Protein AF-A0A060W095-F1 (afdb_monomer_lite)

Organism: Oncorhynchus mykiss (NCBI:txid8022)

Sequence (259 aa):
MTVYVAKVFAMSSTLISVLEKVLCSTAKWLILHTQQPDGIFSEFAPVIHAEITGNMRGSDIDTSMTAFVLIAMQEASSLCEQSVNSLPVSMIKAVTYLERHLATLNNPYAVAMTSYALANAGKLNKETLLKFASPQLDHWPVPDGNQYTLEATLYALLALVKVKAIEEAGHIVKWLNTQNKVGGGYGSTQSTIMVFQAVAEYWSNVKERKDIDLNIHIEVADRASVAKWAINNKNQILSHNDKVNAIDKNLTVKSLRKY

pLDDT: mean 82.62, std 12.59, range [45.38, 98.25]

InterPro domains:
  IPR008930 Terpenoid cyclases/protein prenyltransferase alpha-alpha toroid [SSF48239] (1-204)
  IPR011626 Alpha-macroglobulin-like, TED domain [PF07678] (1-202)
  IPR050473 Alpha-2-macroglobulin/Complement system [PTHR11412] (1-254)

Secondary structure (DSSP, 8-state):
-HHHHHHHHHHHTTTS---HHHHHHHHHHHHHHTB-TTS-B--SS--S-GGGTTT--GGGHHHHHHHHHHHHHHHHHHHHTTT-TTHHHHHHHHHHHHHHHGGG---HHHHHHHHHHHHHTT---HHHHHHTS-TTSS----TT-HHHHHHHHHHHHHHHHHTT-HHHHHHHHHHHTTSPPBTTB-SSHHHHHHHHHHHHHHHHH----PPPEEEEEEEETT-SSPEEEEEETTTTTSPP----SSSS--EEEEEEE--

Foldseek 3Di:
DLLVVLQVLLVCVVPDPDPLVSSLVSLQCQLVPQADPQLWGDDPDDDPDVLSVFPCDDPLNRLQVLLSNLNSLLSSCVSRVVPHVCSVVSSVSSLNNLLVCLVVDDFLLSNLSSQLSCLSVVRHPVVSNQVQADPLLQWRDGPVDDLSRLNSLLSNLNNCLSVVVLVSNVSNVVVVVVQDADPNANPGPSSRVSVCVSVVSSVVSPPDPDWDFKWKWKDWPPDPDIDIDTDTPVCVPPDDDDDDPDPPTDMDIDIDGDD

Radius of gyration: 21.41 Å; chains: 1; bounding box: 53×45×59 Å

Structure (mmCIF, N/CA/C/O backbone):
data_AF-A0A060W095-F1
#
_entry.id   AF-A0A060W095-F1
#
loop_
_atom_site.group_PDB
_atom_site.id
_atom_site.type_symbol
_atom_site.label_atom_id
_atom_site.label_alt_id
_atom_site.label_comp_id
_atom_site.label_asym_id
_atom_site.label_entity_id
_atom_site.label_seq_id
_atom_site.pdbx_PDB_ins_code
_atom_site.Cartn_x
_atom_site.Cartn_y
_atom_site.Cartn_z
_atom_site.occupancy
_atom_site.B_iso_or_equiv
_atom_site.auth_seq_id
_atom_site.auth_comp_id
_atom_site.auth_asym_id
_atom_site.auth_atom_id
_atom_site.pdbx_PDB_model_num
ATOM 1 N N . MET A 1 1 ? -0.920 15.767 8.662 1.00 60.50 1 MET A N 1
ATOM 2 C CA . MET A 1 1 ? 0.516 15.811 9.074 1.00 60.50 1 MET A CA 1
ATOM 3 C C . MET A 1 1 ? 0.870 14.868 10.221 1.00 60.50 1 MET A C 1
ATOM 5 O O . MET A 1 1 ? 1.748 14.033 10.050 1.00 60.50 1 MET A O 1
ATOM 9 N N . THR A 1 2 ? 0.203 14.964 11.376 1.00 73.94 2 THR A N 1
ATOM 10 C CA . THR A 1 2 ? 0.489 14.153 12.580 1.00 73.94 2 THR A CA 1
ATOM 11 C C . THR A 1 2 ? 0.553 12.645 12.308 1.00 73.94 2 THR A C 1
ATOM 13 O O . THR A 1 2 ? 1.464 11.960 12.762 1.00 73.94 2 THR A O 1
ATOM 16 N N . VAL A 1 3 ? -0.381 12.142 11.500 1.00 74.50 3 VAL A N 1
ATOM 17 C CA . VAL A 1 3 ? -0.479 10.728 11.106 1.00 74.50 3 VAL A CA 1
ATOM 18 C C . VAL A 1 3 ? 0.723 10.281 10.267 1.00 74.50 3 VAL A C 1
ATOM 20 O O . VAL A 1 3 ? 1.250 9.195 10.474 1.00 74.50 3 VAL A O 1
ATOM 23 N N . TYR A 1 4 ? 1.207 11.136 9.361 1.00 73.12 4 TYR A N 1
ATOM 24 C CA . TYR A 1 4 ? 2.374 10.842 8.526 1.00 73.12 4 TYR A CA 1
ATOM 25 C C . TYR A 1 4 ? 3.648 10.704 9.367 1.00 73.12 4 TYR A C 1
ATOM 27 O O . TYR A 1 4 ? 4.413 9.761 9.184 1.00 73.12 4 TYR A O 1
ATOM 35 N N . VAL A 1 5 ? 3.850 11.604 10.337 1.00 75.75 5 VAL A N 1
ATOM 36 C CA . VAL A 1 5 ? 4.985 11.520 11.272 1.00 75.75 5 VAL A CA 1
ATOM 37 C C . VAL A 1 5 ? 4.907 10.234 12.094 1.00 75.75 5 VAL A C 1
ATOM 39 O O . VAL A 1 5 ? 5.905 9.526 12.206 1.00 75.75 5 VAL A O 1
ATOM 42 N N . ALA A 1 6 ? 3.719 9.899 12.609 1.00 76.88 6 ALA A N 1
ATOM 43 C CA . ALA A 1 6 ? 3.503 8.657 13.345 1.00 76.88 6 ALA A CA 1
ATOM 44 C C . ALA A 1 6 ? 3.835 7.423 12.490 1.00 76.88 6 ALA A C 1
ATOM 46 O O . ALA A 1 6 ? 4.549 6.543 12.959 1.00 76.88 6 ALA A O 1
ATOM 47 N N . LYS A 1 7 ? 3.404 7.399 11.222 1.00 77.19 7 LYS A N 1
ATOM 48 C CA . LYS A 1 7 ? 3.728 6.331 10.268 1.00 77.19 7 LYS A CA 1
ATOM 49 C C . LYS A 1 7 ? 5.244 6.146 10.116 1.00 77.19 7 LYS A C 1
ATOM 51 O O . LYS A 1 7 ? 5.775 5.070 10.366 1.00 77.19 7 LYS A O 1
ATOM 56 N N . VAL A 1 8 ? 5.962 7.216 9.765 1.00 76.50 8 VAL A N 1
ATOM 57 C CA . VAL A 1 8 ? 7.419 7.162 9.542 1.00 76.50 8 VAL A CA 1
ATOM 58 C C . VAL A 1 8 ? 8.168 6.723 10.805 1.00 76.50 8 VAL A C 1
ATOM 60 O O . VAL A 1 8 ? 9.125 5.957 10.718 1.00 76.50 8 VAL A O 1
ATOM 63 N N . PHE A 1 9 ? 7.728 7.173 11.981 1.00 78.44 9 PHE A N 1
ATOM 64 C CA . PHE A 1 9 ? 8.302 6.766 13.265 1.00 78.44 9 PHE A CA 1
ATOM 65 C C . PHE A 1 9 ? 7.995 5.309 13.621 1.00 78.44 9 PHE A C 1
ATOM 67 O O . PHE A 1 9 ? 8.858 4.622 14.161 1.00 78.44 9 PHE A O 1
ATOM 74 N N . ALA A 1 10 ? 6.808 4.807 13.287 1.00 75.88 10 ALA A N 1
ATOM 75 C CA . ALA A 1 10 ? 6.483 3.399 13.469 1.00 75.88 10 ALA A CA 1
ATOM 76 C C . ALA A 1 10 ? 7.384 2.512 12.593 1.00 75.88 10 ALA A C 1
ATOM 78 O O . ALA A 1 10 ? 8.007 1.580 13.099 1.00 75.88 10 ALA A O 1
ATOM 79 N N . MET A 1 11 ? 7.553 2.865 11.313 1.00 72.25 11 MET A N 1
ATOM 80 C CA . MET A 1 11 ? 8.424 2.136 10.382 1.00 72.25 11 MET A CA 1
ATOM 81 C C . MET A 1 11 ? 9.904 2.151 10.788 1.00 72.25 11 MET A C 1
ATOM 83 O O . MET A 1 11 ? 10.620 1.184 10.546 1.00 72.25 11 MET A O 1
ATOM 87 N N . SER A 1 12 ? 10.389 3.244 11.386 1.00 72.94 12 SER A N 1
ATOM 88 C CA . SER A 1 12 ? 11.799 3.375 11.770 1.00 72.94 12 SER A CA 1
ATOM 89 C C . SER A 1 12 ? 12.124 2.762 13.132 1.00 72.94 12 SER A C 1
ATOM 91 O O . SER A 1 12 ? 13.298 2.542 13.421 1.00 72.94 12 SER A O 1
ATOM 93 N N . SER A 1 13 ? 11.115 2.423 13.939 1.00 71.44 13 SER A N 1
ATOM 94 C CA . SER A 1 13 ? 11.288 1.847 15.282 1.00 71.44 13 SER A CA 1
ATOM 95 C C . SER A 1 13 ? 12.065 0.522 15.294 1.00 71.44 13 SER A C 1
ATOM 97 O O . SER A 1 13 ? 12.727 0.198 16.277 1.00 71.44 13 SER A O 1
ATOM 99 N N . THR A 1 14 ? 12.049 -0.226 14.186 1.00 66.25 14 THR A N 1
ATOM 100 C CA . THR A 1 14 ? 12.830 -1.461 14.021 1.00 66.25 14 THR A CA 1
ATOM 101 C C . THR A 1 14 ? 14.312 -1.205 13.727 1.00 66.25 14 THR A C 1
ATOM 103 O O . THR A 1 14 ? 15.103 -2.144 13.752 1.00 66.25 14 THR A O 1
ATOM 106 N N . LEU A 1 15 ? 14.695 0.036 13.402 1.00 69.81 15 LEU A N 1
ATOM 107 C CA . LEU A 1 15 ? 16.059 0.436 13.027 1.00 69.81 15 LEU A CA 1
ATOM 108 C C . LEU A 1 15 ? 16.683 1.424 14.022 1.00 69.81 15 LEU A C 1
ATOM 110 O O . LEU A 1 15 ? 17.896 1.406 14.220 1.00 69.81 15 LEU A O 1
ATOM 114 N N . ILE A 1 16 ? 15.874 2.289 14.637 1.00 73.12 16 ILE A N 1
ATOM 115 C CA . ILE A 1 16 ? 16.298 3.302 15.607 1.00 73.12 16 ILE A CA 1
ATOM 116 C C . ILE A 1 16 ? 15.378 3.296 16.830 1.00 73.12 16 ILE A C 1
ATOM 118 O O . ILE A 1 16 ? 14.190 3.005 16.726 1.00 73.12 16 ILE A O 1
ATOM 122 N N . SER A 1 17 ? 15.917 3.665 17.995 1.00 67.31 17 SER A N 1
ATOM 123 C CA . SER A 1 17 ? 15.109 3.824 19.208 1.00 67.31 17 SER A CA 1
ATOM 124 C C . SER A 1 17 ? 14.197 5.043 19.066 1.00 67.31 17 SER A C 1
ATOM 126 O O . SER A 1 17 ? 14.648 6.189 19.120 1.00 67.31 17 SER A O 1
ATOM 128 N N . VAL A 1 18 ? 12.910 4.790 18.843 1.00 68.81 18 VAL A N 1
ATOM 129 C CA . VAL A 1 18 ? 11.859 5.808 18.810 1.00 68.81 18 VAL A CA 1
ATOM 130 C C . VAL A 1 18 ? 11.205 5.864 20.185 1.00 68.81 18 VAL A C 1
ATOM 132 O O . VAL A 1 18 ? 10.922 4.833 20.791 1.00 68.81 18 VAL A O 1
ATOM 135 N N . LEU A 1 19 ? 10.937 7.073 20.685 1.00 71.94 19 LEU A N 1
ATOM 136 C CA . LEU A 1 19 ? 10.198 7.266 21.933 1.00 71.94 19 LEU A CA 1
ATOM 137 C C . LEU A 1 19 ? 8.759 6.751 21.773 1.00 71.94 19 LEU A C 1
ATOM 139 O O . LEU A 1 19 ? 7.874 7.494 21.347 1.00 71.94 19 LEU A O 1
ATOM 143 N N . GLU A 1 20 ? 8.527 5.498 22.168 1.00 75.19 20 GLU A N 1
ATOM 144 C CA . GLU A 1 20 ? 7.225 4.812 22.165 1.00 75.19 20 GLU A CA 1
ATOM 145 C C . GLU A 1 20 ? 6.121 5.695 22.765 1.00 75.19 20 GLU A C 1
ATOM 147 O O . GLU A 1 20 ? 5.045 5.860 22.192 1.00 75.19 20 GLU A O 1
ATOM 152 N N . LYS A 1 21 ? 6.436 6.395 23.862 1.00 79.38 21 LYS A N 1
ATOM 153 C CA . LYS A 1 21 ? 5.526 7.336 24.523 1.00 79.38 21 LYS A CA 1
ATOM 154 C C . LYS A 1 21 ? 4.976 8.409 23.580 1.00 79.38 21 LYS A C 1
ATOM 156 O O . LYS A 1 21 ? 3.803 8.757 23.699 1.00 79.38 21 LYS A O 1
ATOM 161 N N . VAL A 1 22 ? 5.790 8.948 22.670 1.00 80.50 22 VAL A N 1
ATOM 162 C CA . VAL A 1 22 ? 5.351 9.977 21.713 1.00 80.50 22 VAL A CA 1
ATOM 163 C C . VAL A 1 22 ? 4.394 9.358 20.699 1.00 80.50 22 VAL A C 1
ATOM 165 O O . VAL A 1 22 ? 3.291 9.869 20.521 1.00 80.50 22 VAL A O 1
ATOM 168 N N . LEU A 1 23 ? 4.767 8.216 20.116 1.00 82.88 23 LEU A N 1
ATOM 169 C CA . LEU A 1 23 ? 3.955 7.516 19.120 1.00 82.88 23 LEU A CA 1
ATOM 170 C C . LEU A 1 23 ? 2.587 7.105 19.687 1.00 82.88 23 LEU A C 1
ATOM 172 O O . LEU A 1 23 ? 1.546 7.387 19.094 1.00 82.88 23 LEU A O 1
ATOM 176 N N . CYS A 1 24 ? 2.574 6.514 20.880 1.00 87.88 24 CYS A N 1
ATOM 177 C CA . CYS A 1 24 ? 1.350 6.017 21.498 1.00 87.88 24 CYS A CA 1
ATOM 178 C C . CYS A 1 24 ? 0.469 7.138 22.052 1.00 87.88 24 CYS A C 1
ATOM 180 O O . CYS A 1 24 ? -0.758 7.036 22.009 1.00 87.88 24 CYS A O 1
ATOM 182 N N . SER A 1 25 ? 1.061 8.252 22.498 1.00 86.31 25 SER A N 1
ATOM 183 C CA . SER A 1 25 ? 0.289 9.451 22.848 1.00 86.31 25 SER A CA 1
ATOM 184 C C . SER A 1 25 ? -0.393 10.047 21.617 1.00 86.31 25 SER A C 1
ATOM 186 O O . SER A 1 25 ? -1.556 10.439 21.695 1.00 86.31 25 SER A O 1
ATOM 188 N N . THR A 1 26 ? 0.288 10.059 20.468 1.00 85.25 26 THR A N 1
ATOM 189 C CA . THR A 1 26 ? -0.301 10.478 19.192 1.00 85.25 26 THR A CA 1
ATOM 190 C C . THR A 1 26 ? -1.431 9.550 18.754 1.00 85.25 26 THR A C 1
ATOM 192 O O . THR A 1 26 ? -2.503 10.039 18.402 1.00 85.25 26 THR A O 1
ATOM 195 N N . ALA A 1 27 ? -1.238 8.229 18.827 1.00 87.50 27 ALA A N 1
ATOM 196 C CA . ALA A 1 27 ? -2.292 7.262 18.520 1.00 87.50 27 ALA A CA 1
ATOM 197 C C . ALA A 1 27 ? -3.520 7.481 19.418 1.00 87.50 27 ALA A C 1
ATOM 199 O O . ALA A 1 27 ? -4.638 7.606 18.924 1.00 87.50 27 ALA A O 1
ATOM 200 N N . LYS A 1 28 ? -3.311 7.632 20.731 1.00 90.50 28 LYS A N 1
ATOM 201 C CA . LYS A 1 28 ? -4.381 7.937 21.687 1.00 90.50 28 LYS A CA 1
ATOM 202 C C . LYS A 1 28 ? -5.104 9.245 21.351 1.00 90.50 28 LYS A C 1
ATOM 204 O O . LYS A 1 28 ? -6.329 9.278 21.403 1.00 90.50 28 LYS A O 1
ATOM 209 N N . TRP A 1 29 ? -4.374 10.302 20.992 1.00 90.06 29 TRP A N 1
ATOM 210 C CA . TRP A 1 29 ? -4.968 11.586 20.612 1.00 90.06 29 TRP A CA 1
ATOM 211 C C . TRP A 1 29 ? -5.848 11.467 19.360 1.00 90.06 29 TRP A C 1
ATOM 213 O O . TRP A 1 29 ? -6.975 11.952 19.374 1.00 90.06 29 TRP A O 1
ATOM 223 N N . LEU A 1 30 ? -5.381 10.764 18.319 1.00 88.56 30 LEU A N 1
ATOM 224 C CA . LEU A 1 30 ? -6.168 10.518 17.103 1.00 88.56 30 LEU A CA 1
ATOM 225 C C . LEU A 1 30 ? -7.474 9.781 17.432 1.00 88.56 30 LEU A C 1
ATOM 227 O O . LEU A 1 30 ? -8.552 10.207 17.034 1.00 88.56 30 LEU A O 1
ATOM 231 N N . ILE A 1 31 ? -7.400 8.717 18.234 1.00 90.31 31 ILE A N 1
ATOM 232 C CA . ILE A 1 31 ? -8.591 7.946 18.620 1.00 90.31 31 ILE A CA 1
ATOM 233 C C . ILE A 1 31 ? -9.600 8.818 19.375 1.00 90.31 31 ILE A C 1
ATOM 235 O O . ILE A 1 31 ? -10.793 8.750 19.104 1.00 90.31 31 ILE A O 1
ATOM 239 N N . LEU A 1 32 ? -9.132 9.615 20.339 1.00 89.69 32 LEU A N 1
ATOM 240 C CA . LEU A 1 32 ? -10.014 10.368 21.234 1.00 89.69 32 LEU A CA 1
ATOM 241 C C . LEU A 1 32 ? -10.611 11.621 20.598 1.00 89.69 32 LEU A C 1
ATOM 243 O O . LEU A 1 32 ? -11.690 12.041 21.009 1.00 89.69 32 LEU A O 1
ATOM 247 N N . HIS A 1 33 ? -9.904 12.237 19.653 1.00 88.69 33 HIS A N 1
ATOM 248 C CA . HIS A 1 33 ? -10.285 13.550 19.144 1.00 88.69 33 HIS A CA 1
ATOM 249 C C . HIS A 1 33 ? -10.722 13.545 17.689 1.00 88.69 33 HIS A C 1
ATOM 251 O O . HIS A 1 33 ? -11.477 14.437 17.325 1.00 88.69 33 HIS A O 1
ATOM 257 N N . THR A 1 34 ? -10.283 12.586 16.867 1.00 88.44 34 THR A N 1
ATOM 258 C CA . THR A 1 34 ? -10.547 12.612 15.419 1.00 88.44 34 THR A CA 1
ATOM 259 C C . THR A 1 34 ? -11.387 11.444 14.914 1.00 88.44 34 THR A C 1
ATOM 261 O O . THR A 1 34 ? -11.938 11.557 13.820 1.00 88.44 34 THR A O 1
ATOM 264 N N . GLN A 1 35 ? -11.539 10.360 15.687 1.00 93.75 35 GLN A N 1
ATOM 265 C CA . GLN A 1 35 ? -12.411 9.246 15.312 1.00 93.75 35 GLN A CA 1
ATOM 266 C C . GLN A 1 35 ? -13.865 9.479 15.730 1.00 93.75 35 GLN A C 1
ATOM 268 O O . GLN A 1 35 ? -14.157 9.718 16.901 1.00 93.75 35 GLN A O 1
ATOM 273 N N . GLN A 1 36 ? -14.787 9.310 14.790 1.00 93.00 36 GLN A N 1
ATOM 274 C CA . GLN A 1 36 ? -16.223 9.344 15.052 1.00 93.00 36 GLN A CA 1
ATOM 275 C C . GLN A 1 36 ? -16.776 7.959 15.447 1.00 93.00 36 GLN A C 1
ATOM 277 O O . GLN A 1 36 ? -16.116 6.930 15.243 1.00 93.00 36 GLN A O 1
ATOM 282 N N . PRO A 1 37 ? -17.991 7.884 16.027 1.00 92.25 37 PRO A N 1
ATOM 283 C CA . PRO A 1 37 ? -18.581 6.623 16.482 1.00 92.25 37 PRO A CA 1
ATOM 284 C C . PRO A 1 37 ? -18.729 5.551 15.392 1.00 92.25 37 PRO A C 1
ATOM 286 O O . PRO A 1 37 ? -18.612 4.362 15.695 1.00 92.25 37 PRO A O 1
ATOM 289 N N . ASP A 1 38 ? -18.957 5.970 14.150 1.00 91.00 38 ASP A N 1
ATOM 290 C CA . ASP A 1 38 ? -19.088 5.153 12.942 1.00 91.00 38 ASP A CA 1
ATOM 291 C C . ASP A 1 38 ? -17.743 4.723 12.329 1.00 91.00 38 ASP A C 1
ATOM 293 O O . ASP A 1 38 ? -17.735 3.897 11.420 1.00 91.00 38 ASP A O 1
ATOM 297 N N . GLY A 1 39 ? -16.612 5.197 12.866 1.00 92.56 39 GLY A N 1
ATOM 298 C CA . GLY A 1 39 ? -15.263 4.720 12.541 1.00 92.56 39 GLY A CA 1
ATOM 299 C C . GLY A 1 39 ? -14.459 5.596 11.582 1.00 92.56 39 GLY A C 1
ATOM 300 O O . GLY A 1 39 ? -13.254 5.366 11.456 1.00 92.56 39 GLY A O 1
ATOM 301 N N . ILE A 1 40 ? -15.088 6.602 10.970 1.00 93.12 40 ILE A N 1
ATOM 302 C CA . ILE A 1 40 ? -14.429 7.637 10.161 1.00 93.12 40 ILE A CA 1
ATOM 303 C C . ILE A 1 40 ? -13.459 8.466 11.014 1.00 93.12 40 ILE A C 1
ATOM 305 O O . ILE A 1 40 ? -13.735 8.780 12.175 1.00 93.12 40 ILE A O 1
ATOM 309 N N . PHE A 1 41 ? -12.326 8.837 10.418 1.00 90.12 41 PHE A N 1
ATOM 310 C CA . PHE A 1 41 ? -11.425 9.853 10.952 1.00 90.12 41 PHE A CA 1
ATOM 311 C C . PHE A 1 41 ? -11.575 11.161 10.175 1.00 90.12 41 PHE A C 1
ATOM 313 O O . PHE A 1 41 ? -11.278 11.208 8.983 1.00 90.12 41 PHE A O 1
ATOM 320 N N . SER A 1 42 ? -11.980 12.229 10.862 1.00 81.25 42 SER A N 1
ATOM 321 C CA . SER A 1 42 ? -12.163 13.556 10.261 1.00 81.25 42 SER A CA 1
ATOM 322 C C . SER A 1 42 ? -11.031 14.503 10.663 1.00 81.25 42 SER A C 1
ATOM 324 O O . SER A 1 42 ? -10.635 14.562 11.830 1.00 81.25 42 SER A O 1
ATOM 326 N N . GLU A 1 43 ? -10.500 15.263 9.704 1.00 71.00 43 GLU A N 1
ATOM 327 C CA . GLU A 1 43 ? -9.474 16.277 9.966 1.00 71.00 43 GLU A CA 1
ATOM 328 C C . GLU A 1 43 ? -10.131 17.636 10.267 1.00 71.00 43 GLU A C 1
ATOM 330 O O . GLU A 1 43 ? -10.944 18.129 9.492 1.00 71.00 43 GLU A O 1
ATOM 335 N N . PHE A 1 44 ? -9.772 18.263 11.393 1.00 59.84 44 PHE A N 1
ATOM 336 C CA . PHE A 1 44 ? -10.318 19.573 11.791 1.00 59.84 44 PHE A CA 1
ATOM 337 C C . PHE A 1 44 ? -9.593 20.765 11.148 1.00 59.84 44 PHE A C 1
ATOM 339 O O . PHE A 1 44 ? -10.036 21.902 11.301 1.00 59.84 44 PHE A O 1
ATOM 346 N N . ALA A 1 45 ? -8.473 20.532 10.455 1.00 57.12 45 ALA A N 1
ATOM 347 C CA . ALA A 1 45 ? -7.664 21.580 9.842 1.00 57.12 45 ALA A CA 1
ATOM 348 C C . ALA A 1 45 ? -7.084 21.105 8.498 1.00 57.12 45 ALA A C 1
ATOM 350 O O . ALA A 1 45 ? -6.295 20.162 8.494 1.00 57.12 45 ALA A O 1
ATOM 351 N N . PRO A 1 46 ? -7.426 21.742 7.364 1.00 55.78 46 PRO A N 1
ATOM 352 C CA . PRO A 1 46 ? -6.921 21.324 6.062 1.00 55.78 46 PRO A CA 1
ATOM 353 C C . PRO A 1 46 ? -5.396 21.468 5.983 1.00 55.78 46 PRO A C 1
ATOM 355 O O . PRO A 1 46 ? -4.822 22.487 6.376 1.00 55.78 46 PRO A O 1
ATOM 358 N N . VAL A 1 47 ? -4.726 20.446 5.448 1.00 55.34 47 VAL A N 1
ATOM 359 C CA . VAL A 1 47 ? -3.277 20.475 5.222 1.00 55.34 47 VAL A CA 1
ATOM 360 C C . VAL A 1 47 ? -2.933 21.493 4.130 1.00 55.34 47 VAL A C 1
ATOM 362 O O . VAL A 1 47 ? -3.445 21.433 3.016 1.00 55.34 47 VAL A O 1
ATOM 365 N N . ILE A 1 48 ? -2.016 22.409 4.450 1.00 45.38 48 ILE A N 1
ATOM 366 C CA . ILE A 1 48 ? -1.603 23.535 3.592 1.00 45.38 48 ILE A CA 1
ATOM 367 C C . ILE A 1 48 ? -0.862 23.062 2.320 1.00 45.38 48 ILE A C 1
ATOM 369 O O . ILE A 1 48 ? -0.919 23.725 1.288 1.00 45.38 48 ILE A O 1
ATOM 373 N N . HIS A 1 49 ? -0.215 21.890 2.361 1.00 45.84 49 HIS A N 1
ATOM 374 C CA . HIS A 1 49 ? 0.538 21.307 1.243 1.00 45.84 49 HIS A CA 1
ATOM 375 C C . HIS A 1 49 ? -0.084 19.989 0.766 1.00 45.84 49 HIS A C 1
ATOM 377 O O . HIS A 1 49 ? 0.086 18.943 1.394 1.00 45.84 49 HIS A O 1
ATOM 383 N N . ALA A 1 50 ? -0.767 20.032 -0.380 1.00 49.19 50 ALA A N 1
ATOM 384 C CA . ALA A 1 50 ? -1.434 18.872 -0.980 1.00 49.19 50 ALA A CA 1
ATOM 385 C C . ALA A 1 50 ? -0.471 17.758 -1.429 1.00 49.19 50 ALA A C 1
ATOM 387 O O . ALA A 1 50 ? -0.850 16.596 -1.519 1.00 49.19 50 ALA A O 1
ATOM 388 N N . GLU A 1 51 ? 0.796 18.100 -1.657 1.00 47.28 51 GLU A N 1
ATOM 389 C CA . GLU A 1 51 ? 1.875 17.152 -1.961 1.00 47.28 51 GLU A CA 1
ATOM 390 C C . GLU A 1 51 ? 2.120 16.148 -0.823 1.00 47.28 51 GLU A C 1
ATOM 392 O O . GLU A 1 51 ? 2.704 15.094 -1.052 1.00 47.28 51 GLU A O 1
ATOM 397 N N . ILE A 1 52 ? 1.671 16.471 0.396 1.00 50.03 52 ILE A N 1
ATOM 398 C CA . ILE A 1 52 ? 1.885 15.674 1.612 1.00 50.03 52 ILE A CA 1
ATOM 399 C C . ILE A 1 52 ? 0.631 14.860 1.978 1.00 50.03 52 ILE A C 1
ATOM 401 O O . ILE A 1 52 ? 0.683 13.969 2.825 1.00 50.03 52 ILE A O 1
ATOM 405 N N . THR A 1 53 ? -0.504 15.147 1.335 1.00 56.38 53 THR A N 1
ATOM 406 C CA . THR A 1 53 ? -1.755 14.384 1.464 1.00 56.38 53 THR A CA 1
ATOM 407 C C . THR A 1 53 ? -2.074 13.541 0.228 1.00 56.38 53 THR A C 1
ATOM 409 O O . THR A 1 53 ? -3.055 12.804 0.238 1.00 56.38 53 THR A O 1
ATOM 412 N N . GLY A 1 54 ? -1.269 13.590 -0.835 1.00 61.41 54 GLY A N 1
ATOM 413 C CA . GLY A 1 54 ? -1.525 12.815 -2.050 1.00 61.41 54 GLY A CA 1
ATOM 414 C C . GLY A 1 54 ? -2.844 13.209 -2.739 1.00 61.41 54 GLY A C 1
ATOM 415 O O . GLY A 1 54 ? -3.303 14.349 -2.641 1.00 61.41 54 GLY A O 1
ATOM 416 N N . ASN A 1 55 ? -3.487 12.262 -3.432 1.00 66.50 55 ASN A N 1
ATOM 417 C CA . ASN A 1 55 ? -4.766 12.484 -4.125 1.00 66.50 55 ASN A CA 1
ATOM 418 C C . ASN A 1 55 ? -5.994 12.319 -3.201 1.00 66.50 55 ASN A C 1
ATOM 420 O O . ASN A 1 55 ? -7.015 11.750 -3.573 1.00 66.50 55 ASN A O 1
ATOM 424 N N . MET A 1 56 ? -5.912 12.790 -1.957 1.00 61.91 56 MET A N 1
ATOM 425 C CA . MET A 1 56 ? -7.042 12.760 -1.020 1.00 61.91 56 MET A CA 1
ATOM 426 C C . MET A 1 56 ? -7.952 13.979 -1.235 1.00 61.91 56 MET A C 1
ATOM 428 O O . MET A 1 56 ? -7.993 14.890 -0.412 1.00 61.91 56 MET A O 1
ATOM 432 N N . ARG A 1 57 ? -8.632 14.046 -2.386 1.00 61.59 57 ARG A N 1
ATOM 433 C CA . ARG A 1 57 ? -9.540 15.148 -2.757 1.00 61.59 57 ARG A CA 1
ATOM 434 C C . ARG A 1 57 ? -10.876 14.614 -3.281 1.00 61.59 57 ARG A C 1
ATOM 436 O O . ARG A 1 57 ? -10.964 13.482 -3.742 1.00 61.59 57 ARG A O 1
ATOM 443 N N . GLY A 1 58 ? -11.910 15.455 -3.240 1.00 66.25 58 GLY A N 1
ATOM 444 C CA . GLY A 1 58 ? -13.239 15.125 -3.763 1.00 66.25 58 GLY A CA 1
ATOM 445 C C . GLY A 1 58 ? -14.087 14.289 -2.800 1.00 66.25 58 GLY A C 1
ATOM 446 O O . GLY A 1 58 ? -13.903 14.358 -1.588 1.00 66.25 58 GLY A O 1
ATOM 447 N N . SER A 1 59 ? -15.033 13.519 -3.345 1.00 73.38 59 SER A N 1
ATOM 448 C CA . SER A 1 59 ? -16.010 12.728 -2.575 1.00 73.38 59 SER A CA 1
ATOM 449 C C . SER A 1 59 ? -15.391 11.637 -1.700 1.00 73.38 59 SER A C 1
ATOM 451 O O . SER A 1 59 ? -16.010 11.209 -0.734 1.00 73.38 59 SER A O 1
ATOM 453 N N . ASP A 1 60 ? -14.172 11.205 -2.025 1.00 83.00 60 ASP A N 1
ATOM 454 C CA . ASP A 1 60 ? -13.530 10.032 -1.424 1.00 83.00 60 ASP A CA 1
ATOM 455 C C . ASP A 1 60 ? -12.536 10.429 -0.305 1.00 83.00 60 ASP A C 1
ATOM 457 O O . ASP A 1 60 ? -11.750 9.600 0.168 1.00 83.00 60 ASP A O 1
ATOM 461 N N . ILE A 1 61 ? -12.542 11.705 0.113 1.00 83.31 61 ILE A N 1
ATOM 462 C CA . ILE A 1 61 ? -11.593 12.274 1.086 1.00 83.31 61 ILE A CA 1
ATOM 463 C C . ILE A 1 61 ? -11.677 11.592 2.452 1.00 83.31 61 ILE A C 1
ATOM 465 O O . ILE A 1 61 ? -10.651 11.194 3.001 1.00 83.31 61 ILE A O 1
ATOM 469 N N . ASP A 1 62 ? -12.888 11.388 2.962 1.00 86.38 62 ASP A N 1
ATOM 470 C CA . ASP A 1 62 ? -13.132 10.808 4.282 1.00 86.38 62 ASP A CA 1
ATOM 471 C C . ASP A 1 62 ? -12.672 9.350 4.351 1.00 86.38 62 ASP A C 1
ATOM 473 O O . ASP A 1 62 ? -12.018 8.920 5.308 1.00 86.38 62 ASP A O 1
ATOM 477 N N . THR A 1 63 ? -12.951 8.586 3.292 1.00 90.38 63 THR A N 1
ATOM 478 C CA . THR A 1 63 ? -12.510 7.194 3.173 1.00 90.38 63 THR A CA 1
ATOM 479 C C . THR A 1 63 ? -10.999 7.098 3.025 1.00 90.38 63 THR A C 1
ATOM 481 O O . THR A 1 63 ? -10.372 6.297 3.718 1.00 90.38 63 THR A O 1
ATOM 484 N N . SER A 1 64 ? -10.390 7.959 2.208 1.00 89.12 64 SER A N 1
ATOM 485 C CA . SER A 1 64 ? -8.935 7.978 2.038 1.00 89.12 64 SER A CA 1
ATOM 486 C C . SER A 1 64 ? -8.212 8.382 3.327 1.00 89.12 64 SER A C 1
ATOM 488 O O . SER A 1 64 ? -7.242 7.735 3.716 1.00 89.12 64 SER A O 1
ATOM 490 N N . MET A 1 65 ? -8.715 9.391 4.046 1.00 87.25 65 MET A N 1
ATOM 491 C CA . MET A 1 65 ? -8.151 9.821 5.329 1.00 87.25 65 MET A CA 1
ATOM 492 C C . MET A 1 65 ? -8.262 8.715 6.379 1.00 87.25 65 MET A C 1
ATOM 494 O O . MET A 1 65 ? -7.289 8.396 7.064 1.00 87.25 65 MET A O 1
ATOM 498 N N . THR A 1 66 ? -9.428 8.075 6.468 1.00 92.56 66 THR A N 1
ATOM 499 C CA . THR A 1 66 ? -9.655 6.949 7.380 1.00 92.56 66 THR A CA 1
ATOM 500 C C . THR A 1 66 ? -8.718 5.781 7.065 1.00 92.56 66 THR A C 1
ATOM 502 O O . THR A 1 66 ? -8.122 5.216 7.983 1.00 92.56 66 THR A O 1
ATOM 505 N N . ALA A 1 67 ? -8.517 5.453 5.783 1.00 93.56 67 ALA A N 1
ATOM 506 C CA . ALA A 1 67 ? -7.567 4.428 5.356 1.00 93.56 67 ALA A CA 1
ATOM 507 C C . ALA A 1 67 ? -6.126 4.796 5.730 1.00 93.56 67 ALA A C 1
ATOM 509 O O . ALA A 1 67 ? -5.404 3.968 6.285 1.00 93.56 67 ALA A O 1
ATOM 510 N N . PHE A 1 68 ? -5.720 6.046 5.499 1.00 88.69 68 PHE A N 1
ATOM 511 C CA . PHE A 1 68 ? -4.386 6.532 5.840 1.00 88.69 68 PHE A CA 1
ATOM 512 C C . PHE A 1 68 ? -4.101 6.462 7.349 1.00 88.69 68 PHE A C 1
ATOM 514 O O . PHE A 1 68 ? -3.044 5.975 7.760 1.00 88.69 68 PHE A O 1
ATOM 521 N N . VAL A 1 69 ? -5.055 6.892 8.183 1.00 90.50 69 VAL A N 1
ATOM 522 C CA . VAL A 1 69 ? -4.956 6.793 9.648 1.00 90.50 69 VAL A CA 1
ATOM 523 C C . VAL A 1 69 ? -4.883 5.340 10.098 1.00 90.50 69 VAL A C 1
ATOM 525 O O . VAL A 1 69 ? -4.028 5.001 10.918 1.00 90.50 69 VAL A O 1
ATOM 528 N N . LEU A 1 70 ? -5.732 4.473 9.543 1.00 94.12 70 LEU A N 1
ATOM 529 C CA . LEU A 1 70 ? -5.731 3.053 9.877 1.00 94.12 70 LEU A CA 1
ATOM 530 C C . LEU A 1 70 ? -4.390 2.391 9.534 1.00 94.12 70 LEU A C 1
ATOM 532 O O . LEU A 1 70 ? -3.865 1.659 10.367 1.00 94.12 70 LEU A O 1
ATOM 536 N N . ILE A 1 71 ? -3.802 2.681 8.369 1.00 91.62 71 ILE A N 1
ATOM 537 C CA . ILE A 1 71 ? -2.478 2.163 7.984 1.00 91.62 71 ILE A CA 1
ATOM 538 C C . ILE A 1 71 ? -1.418 2.570 9.014 1.00 91.62 71 ILE A C 1
ATOM 540 O O . ILE A 1 71 ? -0.658 1.726 9.482 1.00 91.62 71 ILE A O 1
ATOM 544 N N . ALA A 1 72 ? -1.391 3.843 9.420 1.00 88.38 72 ALA A N 1
ATOM 545 C CA . ALA A 1 72 ? -0.440 4.315 10.426 1.00 88.38 72 ALA A CA 1
ATOM 546 C C . ALA A 1 72 ? -0.654 3.640 11.795 1.00 88.38 72 ALA A C 1
ATOM 548 O O . ALA A 1 72 ? 0.312 3.288 12.469 1.00 88.38 72 ALA A O 1
ATOM 549 N N . MET A 1 73 ? -1.910 3.422 12.202 1.00 90.81 73 MET A N 1
ATOM 550 C CA . MET A 1 73 ? -2.237 2.698 13.437 1.00 90.81 73 MET A CA 1
ATOM 551 C C . MET A 1 73 ? -1.832 1.222 13.373 1.00 90.81 73 MET A C 1
ATOM 553 O O . MET A 1 73 ? -1.326 0.696 14.359 1.00 90.81 73 MET A O 1
ATOM 557 N N . GLN A 1 74 ? -2.010 0.568 12.224 1.00 92.88 74 GLN A N 1
ATOM 558 C CA . GLN A 1 74 ? -1.593 -0.817 12.003 1.00 92.88 74 GLN A CA 1
ATOM 559 C C . GLN A 1 74 ? -0.071 -0.960 12.099 1.00 92.88 74 GLN A C 1
ATOM 561 O O . GLN A 1 74 ? 0.411 -1.871 12.771 1.00 92.88 74 GLN A O 1
ATOM 566 N N . GLU A 1 75 ? 0.682 -0.037 11.496 1.00 87.00 75 GLU A N 1
ATOM 567 C CA . GLU A 1 75 ? 2.148 -0.011 11.577 1.00 87.00 75 GLU A CA 1
ATOM 568 C C . GLU A 1 75 ? 2.651 0.275 13.004 1.00 87.00 75 GLU A C 1
ATOM 570 O O . GLU A 1 75 ? 3.669 -0.274 13.414 1.00 87.00 75 GLU A O 1
ATOM 575 N N . ALA A 1 76 ? 1.921 1.077 13.788 1.00 85.75 76 ALA A N 1
ATOM 576 C CA . ALA A 1 76 ? 2.247 1.379 15.185 1.00 85.75 76 ALA A CA 1
ATOM 577 C C . ALA A 1 76 ? 1.689 0.364 16.206 1.00 85.75 76 ALA A C 1
ATOM 579 O O . ALA A 1 76 ? 1.997 0.468 17.396 1.00 85.75 76 ALA A O 1
ATOM 580 N N . SER A 1 77 ? 0.849 -0.587 15.779 1.00 88.56 77 SER A N 1
ATOM 581 C CA . SER A 1 77 ? 0.079 -1.460 16.682 1.00 88.56 77 SER A CA 1
ATOM 582 C C . SER A 1 77 ? 0.970 -2.260 17.631 1.00 88.56 77 SER A C 1
ATOM 584 O O . SER A 1 77 ? 0.772 -2.208 18.843 1.00 88.56 77 SER A O 1
ATOM 586 N N . SER A 1 78 ? 2.025 -2.885 17.105 1.00 86.38 78 SER A N 1
ATOM 587 C CA . SER A 1 78 ? 2.967 -3.706 17.875 1.00 86.38 78 SER A CA 1
ATOM 588 C C . SER A 1 78 ? 3.686 -2.944 18.992 1.00 86.38 78 SER A C 1
ATOM 590 O O . SER A 1 78 ? 4.121 -3.557 19.962 1.00 86.38 78 SER A O 1
ATOM 592 N N . LEU A 1 79 ? 3.793 -1.618 18.872 1.00 85.75 79 LEU A N 1
ATOM 593 C CA . LEU A 1 79 ? 4.424 -0.745 19.862 1.00 85.75 79 LEU A CA 1
ATOM 594 C C . LEU A 1 79 ? 3.407 -0.197 20.866 1.00 85.75 79 LEU A C 1
ATOM 596 O O . LEU A 1 79 ? 3.739 0.025 22.020 1.00 85.75 79 LEU A O 1
ATOM 600 N N . CYS A 1 80 ? 2.170 0.049 20.431 1.00 87.88 80 CYS A N 1
ATOM 601 C CA . CYS A 1 80 ? 1.203 0.821 21.208 1.00 87.88 80 CYS A CA 1
ATOM 602 C C . CYS A 1 80 ? 0.039 0.020 21.786 1.00 87.88 80 CYS A C 1
ATOM 604 O O . CYS A 1 80 ? -0.712 0.574 22.588 1.00 87.88 80 CYS A O 1
ATOM 606 N N . GLU A 1 81 ? -0.115 -1.258 21.440 1.00 85.44 81 GLU A N 1
ATOM 607 C CA . GLU A 1 81 ? -1.201 -2.107 21.945 1.00 85.44 81 GLU A CA 1
ATOM 608 C C . GLU A 1 81 ? -1.229 -2.207 23.476 1.00 85.44 81 GLU A C 1
ATOM 610 O O . GLU A 1 81 ? -2.305 -2.142 24.066 1.00 85.44 81 GLU A O 1
ATOM 615 N N . GLN A 1 82 ? -0.066 -2.289 24.131 1.00 86.00 82 GLN A N 1
ATOM 616 C CA . GLN A 1 82 ? 0.016 -2.354 25.598 1.00 86.00 82 GLN A CA 1
ATOM 617 C C . GLN A 1 82 ? -0.280 -1.004 26.269 1.00 86.00 82 GLN A C 1
ATOM 619 O O . GLN A 1 82 ? -0.802 -0.951 27.381 1.00 86.00 82 GLN A O 1
ATOM 624 N N . SER A 1 83 ? 0.050 0.095 25.588 1.00 87.50 83 SER A N 1
ATOM 625 C CA . SER A 1 83 ? -0.061 1.459 26.111 1.00 87.50 83 SER A CA 1
ATOM 626 C C . SER A 1 83 ? -1.428 2.103 25.827 1.00 87.50 83 SER A C 1
ATOM 628 O O . SER A 1 83 ? -1.835 3.044 26.516 1.00 87.50 83 SER A O 1
ATOM 630 N N . VAL A 1 84 ? -2.154 1.627 24.808 1.00 91.44 84 VAL A N 1
ATOM 631 C CA . VAL A 1 84 ? -3.403 2.225 24.314 1.00 91.44 84 VAL A CA 1
ATOM 632 C C . VAL A 1 84 ? -4.489 1.156 24.158 1.00 91.44 84 VAL A C 1
ATOM 634 O O . VAL A 1 84 ? -4.762 0.672 23.064 1.00 91.44 84 VAL A O 1
ATOM 637 N N . ASN A 1 85 ? -5.196 0.858 25.251 1.00 92.00 85 ASN A N 1
ATOM 638 C CA . ASN A 1 85 ? -6.266 -0.155 25.286 1.00 92.00 85 ASN A CA 1
ATOM 639 C C . ASN A 1 85 ? -7.400 0.070 24.265 1.00 92.00 85 ASN A C 1
ATOM 641 O O . ASN A 1 85 ? -8.092 -0.870 23.883 1.00 92.00 85 ASN A O 1
ATOM 645 N N . SER A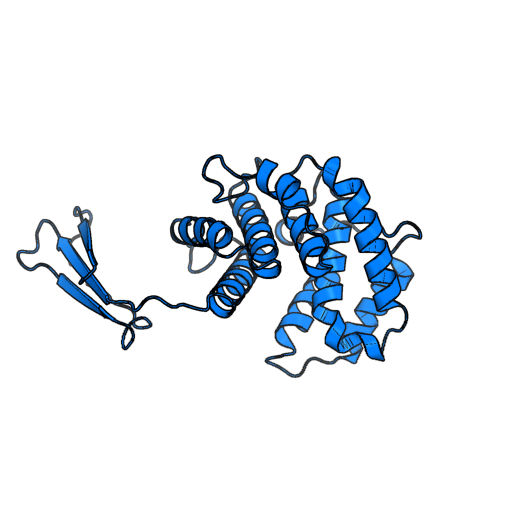 1 86 ? -7.628 1.314 23.828 1.00 93.31 86 SER A N 1
ATOM 646 C CA . SER A 1 86 ? -8.654 1.650 22.832 1.00 93.31 86 SER A CA 1
ATOM 647 C C . SER A 1 86 ? -8.213 1.415 21.383 1.00 93.31 86 SER A C 1
ATOM 649 O O . SER A 1 86 ? -9.058 1.482 20.489 1.00 93.31 86 SER A O 1
ATOM 651 N N . LEU A 1 87 ? -6.926 1.142 21.132 1.00 93.31 87 LEU A N 1
ATOM 652 C CA . LEU A 1 87 ? -6.360 1.015 19.788 1.00 93.31 87 LEU A CA 1
ATOM 653 C C . LEU A 1 87 ? -6.982 -0.144 18.986 1.00 93.31 87 LEU A C 1
ATOM 655 O O . LEU A 1 87 ? -7.451 0.125 17.879 1.00 93.31 87 LEU A O 1
ATOM 659 N N . PRO A 1 88 ? -7.114 -1.380 19.515 1.00 94.69 88 PRO A N 1
ATOM 660 C CA . PRO A 1 88 ? -7.730 -2.474 18.757 1.00 94.69 88 PRO A CA 1
ATOM 661 C C . PRO A 1 88 ? -9.183 -2.180 18.364 1.00 94.69 88 PRO A C 1
ATOM 663 O O . PRO A 1 88 ? -9.578 -2.370 17.215 1.00 94.69 88 PRO A O 1
ATOM 666 N N . VAL A 1 89 ? -9.977 -1.647 19.300 1.00 95.12 89 VAL A N 1
ATOM 667 C CA . VAL A 1 89 ? -11.386 -1.298 19.054 1.00 95.12 89 VAL A CA 1
ATOM 668 C C . VAL A 1 89 ? -11.500 -0.173 18.024 1.00 95.12 89 VAL A C 1
ATOM 670 O O . VAL A 1 89 ? -12.359 -0.228 17.146 1.00 95.12 89 VAL A O 1
ATOM 673 N N . SER A 1 90 ? -10.623 0.830 18.101 1.00 96.06 90 SER A N 1
ATOM 674 C CA . SER A 1 90 ? -10.562 1.920 17.127 1.00 96.06 90 SER A CA 1
ATOM 675 C C . SER A 1 90 ? -10.259 1.411 15.716 1.00 96.06 90 SER A C 1
ATOM 677 O O . SER A 1 90 ? -10.981 1.759 14.777 1.00 96.06 90 SER A O 1
ATOM 679 N N . MET A 1 91 ? -9.264 0.529 15.566 1.00 96.38 91 MET A N 1
ATOM 680 C CA . MET A 1 91 ? -8.923 -0.070 14.273 1.00 96.38 91 MET A CA 1
ATOM 681 C C . MET A 1 91 ? -10.087 -0.887 13.698 1.00 96.38 91 MET A C 1
ATOM 683 O O . MET A 1 91 ? -10.391 -0.754 12.516 1.00 96.38 91 MET A O 1
ATOM 687 N N . ILE A 1 92 ? -10.798 -1.669 14.521 1.00 97.25 92 ILE A N 1
ATOM 688 C CA . ILE A 1 92 ? -11.973 -2.446 14.080 1.00 97.25 92 ILE A CA 1
ATOM 689 C C . ILE A 1 92 ? -13.082 -1.536 13.533 1.00 97.25 92 ILE A C 1
ATOM 691 O O . ILE A 1 92 ? -13.693 -1.857 12.509 1.00 97.25 92 ILE A O 1
ATOM 695 N N . LYS A 1 93 ? -13.341 -0.391 14.177 1.00 97.69 93 LYS A N 1
ATOM 696 C CA . LYS A 1 93 ? -14.326 0.586 13.685 1.00 97.69 93 LYS A CA 1
ATOM 697 C C . LYS A 1 93 ? -13.926 1.153 12.326 1.00 97.69 93 LYS A C 1
ATOM 699 O O . LYS A 1 93 ? -14.749 1.168 11.416 1.00 97.69 93 LYS A O 1
ATOM 704 N N . ALA A 1 94 ? -12.663 1.553 12.175 1.00 97.38 94 ALA A N 1
ATOM 705 C CA . ALA A 1 94 ? -12.144 2.069 10.912 1.00 97.38 94 ALA A CA 1
ATOM 706 C C . ALA A 1 94 ? -12.224 1.016 9.796 1.00 97.38 94 ALA A C 1
ATOM 708 O O . ALA A 1 94 ? -12.730 1.304 8.718 1.00 97.38 94 ALA A O 1
ATOM 709 N N . VAL A 1 95 ? -11.825 -0.231 10.073 1.00 98.25 95 VAL A N 1
ATOM 710 C CA . VAL A 1 95 ? -11.973 -1.359 9.138 1.00 98.25 95 VAL A CA 1
ATOM 711 C C . VAL A 1 95 ? -13.432 -1.526 8.708 1.00 98.25 95 VAL A C 1
ATOM 713 O O . VAL A 1 95 ? -13.712 -1.594 7.516 1.00 98.25 95 VAL A O 1
ATOM 716 N N . THR A 1 96 ? -14.368 -1.524 9.661 1.00 97.94 96 THR A N 1
ATOM 717 C CA . THR A 1 96 ? -15.806 -1.685 9.383 1.00 97.94 96 THR A CA 1
ATOM 718 C C . THR A 1 96 ? -16.346 -0.558 8.501 1.00 97.94 96 THR A C 1
ATOM 720 O O . THR A 1 96 ? -17.137 -0.806 7.589 1.00 97.94 96 THR A O 1
ATOM 723 N N . TYR A 1 97 ? -15.926 0.682 8.758 1.00 97.25 97 TYR A N 1
ATOM 724 C CA . TYR A 1 97 ? -16.277 1.830 7.929 1.00 97.25 97 TYR A CA 1
ATOM 725 C C . TYR A 1 97 ? -15.743 1.664 6.500 1.00 97.25 97 TYR A C 1
ATOM 727 O O . TYR A 1 97 ? -16.509 1.779 5.543 1.00 97.25 97 TYR A O 1
ATOM 735 N N . LEU A 1 98 ? -14.458 1.335 6.348 1.00 97.56 98 LEU A N 1
ATOM 736 C CA . LEU A 1 98 ? -13.810 1.185 5.044 1.00 97.56 98 LEU A CA 1
ATOM 737 C C . LEU A 1 98 ? -14.418 0.050 4.211 1.00 97.56 98 LEU A C 1
ATOM 739 O O . LEU A 1 98 ? -14.654 0.234 3.022 1.00 97.56 98 LEU A O 1
ATOM 743 N N . GLU A 1 99 ? -14.728 -1.099 4.820 1.00 97.31 99 GLU A N 1
ATOM 744 C CA . GLU A 1 99 ? -15.374 -2.221 4.121 1.00 97.31 99 GLU A CA 1
ATOM 745 C C . GLU A 1 99 ? -16.723 -1.827 3.512 1.00 97.31 99 GLU A C 1
ATOM 747 O O . GLU A 1 99 ? -17.031 -2.219 2.387 1.00 97.31 99 GLU A O 1
ATOM 752 N N . ARG A 1 100 ? -17.522 -1.033 4.236 1.00 96.25 100 ARG A N 1
ATOM 753 C CA . ARG A 1 100 ? -18.849 -0.592 3.777 1.00 96.25 100 ARG A CA 1
ATOM 754 C C . ARG A 1 100 ? -18.774 0.391 2.610 1.00 96.25 100 ARG A C 1
ATOM 756 O O . ARG A 1 100 ? -19.648 0.361 1.750 1.00 96.25 100 ARG A O 1
ATOM 763 N N . HIS A 1 101 ? -17.748 1.238 2.583 1.00 95.00 101 HIS A N 1
ATOM 764 C CA . HIS A 1 101 ? -17.605 2.304 1.587 1.00 95.00 101 HIS A CA 1
ATOM 765 C C . HIS A 1 101 ? -16.708 1.915 0.405 1.00 95.00 101 HIS A C 1
ATOM 767 O O . HIS A 1 101 ? -16.704 2.602 -0.610 1.00 95.00 101 HIS A O 1
ATOM 773 N N . LEU A 1 102 ? -15.980 0.794 0.474 1.00 95.38 102 LEU A N 1
ATOM 774 C CA . LEU A 1 102 ? -15.058 0.375 -0.587 1.00 95.38 102 LEU A CA 1
ATOM 775 C C . LEU A 1 102 ? -15.732 0.289 -1.968 1.00 95.38 102 LEU A C 1
ATOM 777 O O . LEU A 1 102 ? -15.147 0.703 -2.963 1.00 95.38 102 LEU A O 1
ATOM 781 N N . ALA A 1 103 ? -16.961 -0.231 -2.036 1.00 93.56 103 ALA A N 1
ATOM 782 C CA . ALA A 1 103 ? -17.688 -0.395 -3.297 1.00 93.56 103 ALA A CA 1
ATOM 783 C C . ALA A 1 103 ? -18.221 0.925 -3.886 1.00 93.56 103 ALA A C 1
ATOM 785 O O . ALA A 1 103 ? -18.571 0.957 -5.064 1.00 93.56 103 ALA A O 1
ATOM 786 N N . THR A 1 104 ? -18.301 1.993 -3.085 1.00 92.88 104 THR A N 1
ATOM 787 C CA . THR A 1 104 ? -18.791 3.309 -3.524 1.00 92.88 104 THR A CA 1
ATOM 788 C C . THR A 1 104 ? -17.673 4.225 -4.018 1.00 92.88 104 THR A C 1
ATOM 790 O O . THR A 1 104 ? -17.965 5.277 -4.583 1.00 92.88 104 THR A O 1
ATOM 793 N N . LEU A 1 105 ? -16.410 3.844 -3.800 1.00 92.12 105 LEU A N 1
ATOM 794 C CA . LEU A 1 105 ? -15.249 4.610 -4.242 1.00 92.12 105 LEU A CA 1
ATOM 795 C C . LEU A 1 105 ? -15.139 4.628 -5.765 1.00 92.12 105 LEU A C 1
ATOM 797 O O . LEU A 1 105 ? -15.344 3.610 -6.428 1.00 92.12 105 LEU A O 1
ATOM 801 N N . ASN A 1 106 ? -14.754 5.784 -6.302 1.00 89.88 106 ASN A N 1
ATOM 802 C CA . ASN A 1 106 ? -14.553 5.975 -7.739 1.00 89.88 106 ASN A CA 1
ATOM 803 C C . ASN A 1 106 ? -13.111 6.354 -8.079 1.00 89.88 106 ASN A C 1
ATOM 805 O O . ASN A 1 106 ? -12.693 6.195 -9.223 1.00 89.88 106 ASN A O 1
ATOM 809 N N . ASN A 1 107 ? -12.345 6.841 -7.103 1.00 90.00 107 ASN A N 1
ATOM 810 C CA . ASN A 1 107 ? -10.948 7.185 -7.297 1.00 90.00 107 ASN A CA 1
ATOM 811 C C . ASN A 1 107 ? -10.042 5.941 -7.147 1.00 90.00 107 ASN A C 1
ATOM 813 O O . ASN A 1 107 ? -9.971 5.377 -6.049 1.00 90.00 107 ASN A O 1
ATOM 817 N N . PRO A 1 108 ? -9.286 5.538 -8.192 1.00 93.44 108 PRO A N 1
ATOM 818 C CA . PRO A 1 108 ? -8.320 4.436 -8.122 1.00 93.44 108 PRO A CA 1
ATOM 819 C C . PRO A 1 108 ? -7.328 4.566 -6.958 1.00 93.44 108 PRO A C 1
ATOM 821 O O . PRO A 1 108 ? -6.965 3.564 -6.341 1.00 93.44 108 PRO A O 1
ATOM 824 N N . TYR A 1 109 ? -6.929 5.795 -6.613 1.00 90.94 109 TYR A N 1
ATOM 825 C CA . TYR A 1 109 ? -6.050 6.075 -5.478 1.00 90.94 109 TYR A CA 1
ATOM 826 C C . TYR A 1 109 ? -6.700 5.697 -4.141 1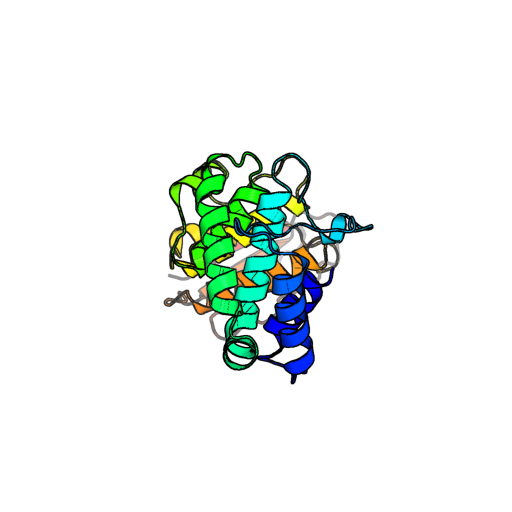.00 90.94 109 TYR A C 1
ATOM 828 O O . TYR A 1 109 ? -6.105 4.972 -3.339 1.00 90.94 109 TYR A O 1
ATOM 836 N N . ALA A 1 110 ? -7.942 6.140 -3.923 1.00 93.00 110 ALA A N 1
ATOM 837 C CA . ALA A 1 110 ? -8.705 5.834 -2.716 1.00 93.00 110 ALA A CA 1
ATOM 838 C C . ALA A 1 110 ? -8.964 4.326 -2.591 1.00 93.00 110 ALA A C 1
ATOM 840 O O . ALA A 1 110 ? -8.799 3.755 -1.510 1.00 93.00 110 ALA A O 1
ATOM 841 N N . VAL A 1 111 ? -9.307 3.664 -3.703 1.00 95.81 111 VAL A N 1
ATOM 842 C CA . VAL A 1 111 ? -9.519 2.210 -3.757 1.00 95.81 111 VAL A CA 1
ATOM 843 C C . VAL A 1 111 ? -8.249 1.459 -3.375 1.00 95.81 111 VAL A C 1
ATOM 845 O O . VAL A 1 111 ? -8.310 0.566 -2.529 1.00 95.81 111 VAL A O 1
ATOM 848 N N . ALA A 1 112 ? -7.099 1.816 -3.952 1.00 95.94 112 ALA A N 1
ATOM 849 C CA . ALA A 1 112 ? -5.842 1.128 -3.682 1.00 95.94 112 ALA A CA 1
ATOM 850 C C . ALA A 1 112 ? -5.389 1.295 -2.222 1.00 95.94 112 ALA A C 1
ATOM 852 O O . ALA A 1 112 ? -5.060 0.307 -1.560 1.00 95.94 112 ALA A O 1
ATOM 853 N N . MET A 1 113 ? -5.441 2.519 -1.685 1.00 94.38 113 MET A N 1
ATOM 854 C CA . MET A 1 113 ? -5.090 2.790 -0.287 1.00 94.38 113 MET A CA 1
ATOM 855 C C . MET A 1 113 ? -6.027 2.063 0.688 1.00 94.38 113 MET A C 1
ATOM 857 O O . MET A 1 113 ? -5.564 1.413 1.627 1.00 94.38 113 MET A O 1
ATOM 861 N N . THR A 1 114 ? -7.339 2.119 0.441 1.00 96.19 114 THR A N 1
ATOM 862 C CA . THR A 1 114 ? -8.342 1.421 1.260 1.00 96.19 114 THR A CA 1
ATOM 863 C C . THR A 1 114 ? -8.133 -0.088 1.211 1.00 96.19 114 THR A C 1
ATOM 865 O O . THR A 1 114 ? -8.158 -0.759 2.242 1.00 96.19 114 THR A O 1
ATOM 868 N N . SER A 1 115 ? -7.848 -0.627 0.026 1.00 97.94 115 SER A N 1
ATOM 869 C CA . SER A 1 115 ? -7.551 -2.046 -0.166 1.00 97.94 115 SER A CA 1
ATOM 870 C C . SER A 1 115 ? -6.322 -2.486 0.625 1.00 97.94 115 SER A C 1
ATOM 872 O O . SER A 1 115 ? -6.359 -3.547 1.241 1.00 97.94 115 SER A O 1
ATOM 874 N N . TYR A 1 116 ? -5.261 -1.675 0.684 1.00 96.88 116 TYR A N 1
ATOM 875 C CA . TYR A 1 116 ? -4.095 -1.976 1.519 1.00 96.88 116 TYR A CA 1
ATOM 876 C C . TYR A 1 116 ? -4.436 -1.994 3.015 1.00 96.88 116 TYR A C 1
ATOM 878 O O . TYR A 1 116 ? -4.107 -2.956 3.712 1.00 96.88 116 TYR A O 1
ATOM 886 N N . ALA A 1 117 ? -5.166 -0.985 3.498 1.00 96.75 117 ALA A N 1
ATOM 887 C CA . ALA A 1 117 ? -5.603 -0.930 4.892 1.00 96.75 117 ALA A CA 1
ATOM 888 C C . ALA A 1 117 ? -6.449 -2.163 5.280 1.00 96.75 117 ALA A C 1
ATOM 890 O O . ALA A 1 117 ? -6.269 -2.747 6.352 1.00 96.75 117 ALA A O 1
ATOM 891 N N . LEU A 1 118 ? -7.333 -2.608 4.381 1.00 98.19 118 LEU A N 1
ATOM 892 C CA . LEU A 1 118 ? -8.147 -3.812 4.559 1.00 98.19 118 LEU A CA 1
ATOM 893 C C . LEU A 1 118 ? -7.336 -5.106 4.425 1.00 98.19 118 LEU A C 1
ATOM 895 O O . LEU A 1 118 ? -7.581 -6.052 5.172 1.00 98.19 118 LEU A O 1
ATOM 899 N N . ALA A 1 119 ? -6.339 -5.157 3.541 1.00 97.56 119 ALA A N 1
ATOM 900 C CA . ALA A 1 119 ? -5.420 -6.289 3.431 1.00 97.56 119 ALA A CA 1
ATOM 901 C C . ALA A 1 119 ? -4.656 -6.520 4.738 1.00 97.56 119 ALA A C 1
ATOM 903 O O . ALA A 1 119 ? -4.527 -7.661 5.182 1.00 97.56 119 ALA A O 1
ATOM 904 N N . ASN A 1 120 ? -4.234 -5.444 5.408 1.00 95.56 120 ASN A N 1
ATOM 905 C CA . ASN A 1 120 ? -3.613 -5.528 6.728 1.00 95.56 120 ASN A CA 1
ATOM 906 C C . ASN A 1 120 ? -4.533 -6.108 7.809 1.00 95.56 120 ASN A C 1
ATOM 908 O O . ASN A 1 120 ? -4.039 -6.718 8.755 1.00 95.56 120 ASN A O 1
ATOM 912 N N . ALA A 1 121 ? -5.849 -5.980 7.641 1.00 96.12 121 ALA A N 1
ATOM 913 C CA . ALA A 1 121 ? -6.864 -6.571 8.508 1.00 96.12 121 ALA A CA 1
ATOM 914 C C . ALA A 1 121 ? -7.386 -7.937 8.009 1.00 96.12 121 ALA A C 1
ATOM 916 O O . ALA A 1 121 ? -8.361 -8.453 8.553 1.00 96.12 121 ALA A O 1
ATOM 917 N N . GLY A 1 122 ? -6.784 -8.518 6.961 1.00 96.81 122 GLY A N 1
ATOM 918 C CA . GLY A 1 122 ? -7.225 -9.790 6.375 1.00 96.81 122 GLY A CA 1
ATOM 919 C C . GLY A 1 122 ? -8.560 -9.720 5.621 1.00 96.81 122 GLY A C 1
ATOM 920 O O . GLY A 1 122 ? -9.198 -10.746 5.412 1.00 96.81 122 GLY A O 1
ATOM 921 N N . LYS A 1 123 ? -8.990 -8.519 5.220 1.00 97.38 123 LYS A N 1
ATOM 922 C CA . LYS A 1 123 ? -10.306 -8.210 4.629 1.00 97.38 123 LYS A CA 1
ATOM 923 C C . LYS A 1 123 ? -10.203 -7.628 3.213 1.00 97.38 123 LYS A C 1
ATOM 925 O O . LYS A 1 123 ? -11.070 -6.882 2.766 1.00 97.38 123 LYS A O 1
ATOM 930 N N . LEU A 1 124 ? -9.120 -7.933 2.496 1.00 97.25 124 LEU A N 1
ATOM 931 C CA . LEU A 1 124 ? -8.931 -7.446 1.130 1.00 97.25 124 LEU A CA 1
ATOM 932 C C . LEU A 1 124 ? -10.019 -7.992 0.195 1.00 97.25 124 LEU A C 1
ATOM 934 O O . LEU A 1 124 ? -10.107 -9.201 -0.019 1.00 97.25 124 LEU A O 1
ATOM 938 N N . ASN A 1 125 ? -10.759 -7.095 -0.457 1.00 97.31 125 ASN A N 1
ATOM 939 C CA . ASN A 1 125 ? -11.538 -7.435 -1.642 1.00 97.31 125 ASN A CA 1
ATOM 940 C C . ASN A 1 125 ? -10.671 -7.237 -2.897 1.00 97.31 125 ASN A C 1
ATOM 942 O O . ASN A 1 125 ? -10.545 -6.131 -3.428 1.00 97.31 125 ASN A O 1
ATOM 946 N N . LYS A 1 126 ? -10.044 -8.328 -3.351 1.00 95.81 126 LYS A N 1
ATOM 947 C CA . LYS A 1 126 ? -9.125 -8.315 -4.498 1.00 95.81 126 LYS A CA 1
ATOM 948 C C . LYS A 1 126 ? -9.830 -7.978 -5.815 1.00 95.81 126 LYS A C 1
ATOM 950 O O . LYS A 1 126 ? -9.225 -7.331 -6.661 1.00 95.81 126 LYS A O 1
ATOM 955 N N . GLU A 1 127 ? -11.091 -8.374 -5.980 1.00 95.50 127 GLU A N 1
ATOM 956 C CA . GLU A 1 127 ? -11.878 -8.068 -7.180 1.00 95.50 127 GLU A CA 1
ATOM 957 C C . GLU A 1 127 ? -12.089 -6.558 -7.325 1.00 95.50 127 GLU A C 1
ATOM 959 O O . GLU A 1 127 ? -11.777 -5.990 -8.372 1.00 95.50 127 GLU A O 1
ATOM 964 N N . THR A 1 128 ? -12.518 -5.887 -6.249 1.00 96.19 128 THR A N 1
ATOM 965 C CA . THR A 1 128 ? -12.682 -4.428 -6.261 1.00 96.19 128 THR A CA 1
ATOM 966 C C . THR A 1 128 ? -11.359 -3.718 -6.517 1.00 96.19 128 THR A C 1
ATOM 968 O O . THR A 1 128 ? -11.335 -2.771 -7.293 1.00 96.19 128 THR A O 1
ATOM 971 N N . LEU A 1 129 ? -10.253 -4.182 -5.924 1.00 97.25 129 LEU A N 1
ATOM 972 C CA . LEU A 1 129 ? -8.932 -3.612 -6.189 1.00 97.25 129 LEU A CA 1
ATOM 973 C C . LEU A 1 129 ? -8.568 -3.725 -7.681 1.00 97.25 129 LEU A C 1
ATOM 975 O O . LEU A 1 129 ? -8.252 -2.718 -8.313 1.00 97.25 129 LEU A O 1
ATOM 979 N N . LEU A 1 130 ? -8.639 -4.929 -8.256 1.00 96.25 130 LEU A N 1
ATOM 980 C CA . LEU A 1 130 ? -8.231 -5.191 -9.643 1.00 96.25 130 LEU A CA 1
ATOM 981 C C . LEU A 1 130 ? -9.146 -4.536 -10.684 1.00 96.25 130 LEU A C 1
ATOM 983 O O . LEU A 1 130 ? -8.681 -4.230 -11.777 1.00 96.25 130 LEU A O 1
ATOM 987 N N . LYS A 1 131 ? -10.410 -4.246 -10.350 1.00 96.38 131 LYS A N 1
ATOM 988 C CA . LYS A 1 131 ? -11.332 -3.501 -11.224 1.00 96.38 131 LYS A CA 1
ATOM 989 C C . LYS A 1 131 ? -10.790 -2.125 -11.638 1.00 96.38 131 LYS A C 1
ATOM 991 O O . LYS A 1 131 ? -11.127 -1.643 -12.714 1.00 96.38 131 LYS A O 1
ATOM 996 N N . PHE A 1 132 ? -9.975 -1.500 -10.789 1.00 96.06 132 PHE A N 1
ATOM 997 C CA . PHE A 1 132 ? -9.375 -0.185 -11.042 1.00 96.06 132 PHE A CA 1
ATOM 998 C C . PHE A 1 132 ? -7.941 -0.264 -11.589 1.00 96.06 132 PHE A C 1
ATOM 1000 O O . PHE A 1 132 ? -7.301 0.773 -11.769 1.00 96.06 132 PHE A O 1
ATOM 1007 N N . ALA A 1 133 ? -7.425 -1.469 -11.840 1.00 96.81 133 ALA A N 1
ATOM 1008 C CA . ALA A 1 133 ? -6.115 -1.651 -12.445 1.00 96.81 133 ALA A CA 1
ATOM 1009 C C . ALA A 1 133 ? -6.143 -1.337 -13.950 1.00 96.81 133 ALA A C 1
ATOM 1011 O O . ALA A 1 133 ? -7.187 -1.350 -14.606 1.00 96.81 133 ALA A O 1
ATOM 1012 N N . SER A 1 134 ? -4.963 -1.096 -14.514 1.00 96.50 134 SER A N 1
ATOM 1013 C CA . SER A 1 134 ? -4.734 -1.050 -15.955 1.00 96.50 134 SER A CA 1
ATOM 1014 C C . SER A 1 134 ? -5.167 -2.367 -16.625 1.00 96.50 134 SER A C 1
ATOM 1016 O O . SER A 1 134 ? -5.205 -3.412 -15.970 1.00 96.50 134 SER A O 1
ATOM 1018 N N . PRO A 1 135 ? -5.421 -2.385 -17.947 1.00 95.00 135 PRO A N 1
ATOM 1019 C CA . PRO A 1 135 ? -5.721 -3.628 -18.667 1.00 95.00 135 PRO A CA 1
ATOM 1020 C C . PRO A 1 135 ? -4.629 -4.702 -18.534 1.00 95.00 135 PRO A C 1
ATOM 1022 O O . PRO A 1 135 ? -4.910 -5.892 -18.642 1.00 95.00 135 PRO A O 1
ATOM 1025 N N . GLN A 1 136 ? -3.381 -4.285 -18.305 1.00 93.50 136 GLN A N 1
ATOM 1026 C CA . GLN A 1 136 ? -2.230 -5.163 -18.085 1.00 93.50 136 GLN A CA 1
ATOM 1027 C C . GLN A 1 136 ? -2.101 -5.634 -16.625 1.00 93.50 136 GLN A C 1
ATOM 1029 O O . GLN A 1 136 ? -1.226 -6.447 -16.329 1.00 93.50 136 GLN A O 1
ATOM 1034 N N . LEU A 1 137 ? -2.973 -5.156 -15.729 1.00 95.12 137 LEU A N 1
ATOM 1035 C CA . LEU A 1 137 ? -2.983 -5.447 -14.293 1.00 95.12 137 LEU A CA 1
ATOM 1036 C C . LEU A 1 137 ? -1.657 -5.101 -13.598 1.00 95.12 137 LEU A C 1
ATOM 1038 O O . LEU A 1 137 ? -1.222 -5.803 -12.687 1.00 95.12 137 LEU A O 1
ATOM 1042 N N . ASP A 1 138 ? -0.993 -4.040 -14.052 1.00 94.44 138 ASP A N 1
ATOM 1043 C CA . ASP A 1 138 ? 0.360 -3.674 -13.620 1.00 94.44 138 ASP A CA 1
ATOM 1044 C C . ASP A 1 138 ? 0.451 -2.298 -12.936 1.00 94.44 138 ASP A C 1
ATOM 1046 O O . ASP A 1 138 ? 1.432 -2.031 -12.244 1.00 94.44 138 ASP A O 1
ATOM 1050 N N . HIS A 1 139 ? -0.568 -1.443 -13.059 1.00 95.62 139 HIS A N 1
ATOM 1051 C CA . HIS A 1 139 ? -0.644 -0.160 -12.352 1.00 95.62 139 HIS A CA 1
ATOM 1052 C C . HIS A 1 139 ? -2.086 0.327 -12.168 1.00 95.62 139 HIS A C 1
ATOM 1054 O O . HIS A 1 139 ? -2.996 -0.151 -12.837 1.00 95.62 139 HIS A O 1
ATOM 1060 N N . TRP A 1 140 ? -2.293 1.289 -11.265 1.00 96.00 140 TRP A N 1
ATOM 1061 C CA . TRP A 1 140 ? -3.589 1.918 -10.970 1.00 96.00 140 TRP A CA 1
ATOM 1062 C C . TRP A 1 140 ? -3.597 3.361 -11.486 1.00 96.00 140 TRP A C 1
ATOM 1064 O O . TRP A 1 140 ? -3.101 4.250 -10.788 1.00 96.00 140 TRP A O 1
ATOM 1074 N N . PRO A 1 141 ? -4.106 3.613 -12.706 1.00 94.06 141 PRO A N 1
ATOM 1075 C CA . PRO A 1 141 ? -4.036 4.929 -13.336 1.00 94.06 141 PRO A CA 1
ATOM 1076 C C . PRO A 1 141 ? -4.926 5.945 -12.615 1.00 94.06 141 PRO A C 1
ATOM 1078 O O . PRO A 1 141 ? -6.131 5.752 -12.515 1.00 94.06 141 PRO A O 1
ATOM 1081 N N . VAL A 1 142 ? -4.345 7.056 -12.159 1.00 90.69 142 VAL A N 1
ATOM 1082 C CA . VAL A 1 142 ? -5.058 8.174 -11.521 1.00 90.69 142 VAL A CA 1
ATOM 1083 C C . VAL A 1 142 ? -5.059 9.377 -12.475 1.00 90.69 142 VAL A C 1
ATOM 1085 O O . VAL A 1 142 ? -3.973 9.828 -12.854 1.00 90.69 142 VAL A O 1
ATOM 1088 N N . PRO A 1 143 ? -6.232 9.930 -12.854 1.00 86.69 143 PRO A N 1
ATOM 1089 C CA . PRO A 1 143 ? -6.330 11.006 -13.850 1.00 86.69 143 PRO A CA 1
ATOM 1090 C C . PRO A 1 143 ? -5.521 12.265 -13.520 1.00 86.69 143 PRO A C 1
ATOM 1092 O O . PRO A 1 143 ? -5.038 12.944 -14.421 1.00 86.69 143 PRO A O 1
ATOM 1095 N N . ASP A 1 144 ? -5.343 12.560 -12.234 1.00 81.25 144 ASP A N 1
ATOM 1096 C CA . ASP A 1 144 ? -4.701 13.789 -11.758 1.00 81.25 144 ASP A CA 1
ATOM 1097 C C . ASP A 1 144 ? -3.165 13.787 -11.865 1.00 81.25 144 ASP A C 1
ATOM 1099 O O . ASP A 1 144 ? -2.524 14.779 -11.521 1.00 81.25 144 ASP A O 1
ATOM 1103 N N . GLY A 1 145 ? -2.549 12.686 -12.316 1.00 82.06 145 GLY A N 1
ATOM 1104 C CA . GLY A 1 145 ? -1.136 12.668 -12.696 1.00 82.06 145 GLY A CA 1
ATOM 1105 C C . GLY A 1 145 ? -0.359 11.401 -12.334 1.00 82.06 145 GLY A C 1
ATOM 1106 O O . GLY A 1 145 ? -0.771 10.564 -11.524 1.00 82.06 145 GLY A O 1
ATOM 1107 N N . ASN A 1 146 ? 0.837 11.290 -12.922 1.00 82.88 146 ASN A N 1
ATOM 1108 C CA . ASN A 1 146 ? 1.708 10.121 -12.769 1.00 82.88 146 ASN A CA 1
ATOM 1109 C C . ASN A 1 146 ? 2.170 9.888 -11.327 1.00 82.88 146 ASN A C 1
ATOM 1111 O O . ASN A 1 146 ? 2.319 8.737 -10.929 1.00 82.88 146 ASN A O 1
ATOM 1115 N N . GLN A 1 147 ? 2.378 10.944 -10.534 1.00 79.38 147 GLN A N 1
ATOM 1116 C CA . GLN A 1 147 ? 2.768 10.787 -9.130 1.00 79.38 147 GLN A CA 1
ATOM 1117 C C . GLN A 1 147 ? 1.688 10.032 -8.341 1.00 79.38 147 GLN A C 1
ATOM 1119 O O . GLN A 1 147 ? 1.992 9.085 -7.625 1.00 79.38 147 GLN A O 1
ATOM 1124 N N . TYR A 1 148 ? 0.417 10.393 -8.517 1.00 83.94 148 TYR A N 1
ATOM 1125 C CA . TYR A 1 148 ? -0.683 9.718 -7.829 1.00 83.94 148 TYR A CA 1
ATOM 1126 C C . TYR A 1 148 ? -0.918 8.305 -8.358 1.00 83.94 148 TYR A C 1
ATOM 1128 O O . TYR A 1 148 ? -1.219 7.406 -7.577 1.00 83.94 148 TYR A O 1
ATOM 1136 N N . THR A 1 149 ? -0.711 8.089 -9.660 1.00 90.25 149 THR A N 1
ATOM 1137 C CA . THR A 1 149 ? -0.704 6.746 -10.261 1.00 90.25 149 THR A CA 1
ATOM 1138 C C . THR A 1 149 ? 0.358 5.863 -9.613 1.00 90.25 149 THR A C 1
ATOM 1140 O O . THR A 1 149 ? 0.079 4.724 -9.241 1.00 90.25 149 THR A O 1
ATOM 1143 N N . LEU A 1 150 ? 1.571 6.390 -9.431 1.00 88.62 150 LEU A N 1
ATOM 1144 C CA . LEU A 1 150 ? 2.652 5.676 -8.766 1.00 88.62 150 LEU A CA 1
ATOM 1145 C C . LEU A 1 150 ? 2.272 5.329 -7.322 1.00 88.62 150 LEU A C 1
ATOM 1147 O O . LEU A 1 150 ? 2.377 4.173 -6.925 1.00 88.62 150 LEU A O 1
ATOM 1151 N N . GLU A 1 151 ? 1.784 6.297 -6.551 1.00 86.12 151 GLU A N 1
ATOM 1152 C CA . GLU A 1 151 ? 1.387 6.082 -5.157 1.00 86.12 151 GLU A CA 1
ATOM 1153 C C . GLU A 1 151 ? 0.242 5.067 -5.013 1.00 86.12 151 GLU A C 1
ATOM 1155 O O . GLU A 1 151 ? 0.347 4.142 -4.207 1.00 86.12 151 GLU A O 1
ATOM 1160 N N . ALA A 1 152 ? -0.808 5.170 -5.835 1.00 91.69 152 ALA A N 1
ATOM 1161 C CA . ALA A 1 152 ? -1.904 4.199 -5.876 1.00 91.69 152 ALA A CA 1
ATOM 1162 C C . ALA A 1 152 ? -1.391 2.788 -6.197 1.00 91.69 152 ALA A C 1
ATOM 1164 O O . ALA A 1 152 ? -1.723 1.816 -5.519 1.00 91.69 152 ALA A O 1
ATOM 1165 N N . THR A 1 153 ? -0.511 2.684 -7.191 1.00 94.69 153 THR A N 1
ATOM 1166 C CA . THR A 1 153 ? 0.097 1.417 -7.608 1.00 94.69 153 THR A CA 1
ATOM 1167 C C . THR A 1 153 ? 0.935 0.787 -6.491 1.00 94.69 153 THR A C 1
ATOM 1169 O O . THR A 1 153 ? 0.923 -0.431 -6.316 1.00 94.69 153 THR A O 1
ATOM 1172 N N . LEU A 1 154 ? 1.619 1.597 -5.681 1.00 92.31 154 LEU A N 1
ATOM 1173 C CA . LEU A 1 154 ? 2.392 1.117 -4.533 1.00 92.31 154 LEU A CA 1
ATOM 1174 C C . LEU A 1 154 ? 1.507 0.600 -3.399 1.00 92.31 154 LEU A C 1
ATOM 1176 O O . LEU A 1 154 ? 1.826 -0.432 -2.810 1.00 92.31 154 LEU A O 1
ATOM 1180 N N . TYR A 1 155 ? 0.378 1.258 -3.123 1.00 93.81 155 TYR A N 1
ATOM 1181 C CA . TYR A 1 155 ? -0.613 0.721 -2.189 1.00 93.81 155 TYR A CA 1
ATOM 1182 C C . TYR A 1 15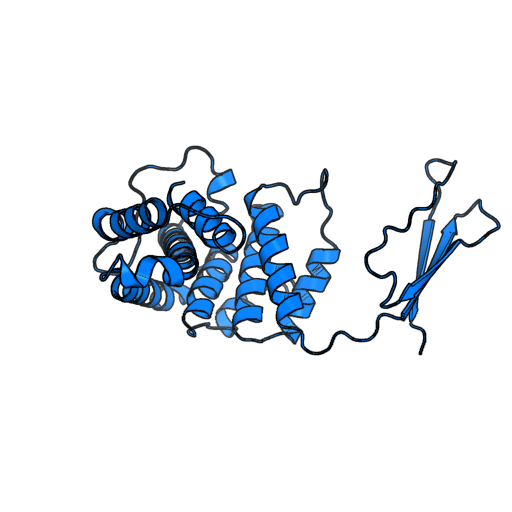5 ? -1.185 -0.614 -2.677 1.00 93.81 155 TYR A C 1
ATOM 1184 O O . TYR A 1 155 ? -1.288 -1.557 -1.892 1.00 93.81 155 TYR A O 1
ATOM 1192 N N . ALA A 1 156 ? -1.490 -0.734 -3.971 1.00 96.56 156 ALA A N 1
ATOM 1193 C CA . ALA A 1 156 ? -1.950 -1.991 -4.552 1.00 96.56 156 ALA A CA 1
ATOM 1194 C C . ALA A 1 156 ? -0.891 -3.104 -4.443 1.00 96.56 156 ALA A C 1
ATOM 1196 O O . ALA A 1 156 ? -1.222 -4.231 -4.071 1.00 96.56 156 ALA A O 1
ATOM 1197 N N . LEU A 1 157 ? 0.387 -2.784 -4.683 1.00 95.62 157 LEU A N 1
ATOM 1198 C CA . LEU A 1 157 ? 1.500 -3.716 -4.491 1.00 95.62 157 LEU A CA 1
ATOM 1199 C C . LEU A 1 157 ? 1.571 -4.215 -3.043 1.00 95.62 157 LEU A C 1
ATOM 1201 O O . LEU A 1 157 ? 1.603 -5.425 -2.820 1.00 95.62 157 LEU A O 1
ATOM 1205 N N . LEU A 1 158 ? 1.538 -3.306 -2.065 1.00 93.94 158 LEU A N 1
ATOM 1206 C CA . LEU A 1 158 ? 1.540 -3.661 -0.643 1.00 93.94 158 LEU A CA 1
ATOM 1207 C C . LEU A 1 158 ? 0.333 -4.538 -0.273 1.00 93.94 158 LEU A C 1
ATOM 1209 O O . LEU A 1 158 ? 0.489 -5.548 0.414 1.00 93.94 158 LEU A O 1
ATOM 1213 N N . ALA A 1 159 ? -0.860 -4.214 -0.780 1.00 96.25 159 ALA A N 1
ATOM 1214 C CA . ALA A 1 159 ? -2.069 -5.004 -0.555 1.00 96.25 159 ALA A CA 1
ATOM 1215 C C . ALA A 1 159 ? -1.929 -6.445 -1.078 1.00 96.25 159 ALA A C 1
ATOM 1217 O O . ALA A 1 159 ? -2.244 -7.398 -0.363 1.00 96.25 159 ALA A O 1
ATOM 1218 N N . LEU A 1 160 ? -1.427 -6.614 -2.307 1.00 95.94 160 LEU A N 1
ATOM 1219 C CA . LEU A 1 160 ? -1.234 -7.924 -2.937 1.00 95.94 160 LEU A CA 1
ATOM 1220 C C . LEU A 1 160 ? -0.139 -8.740 -2.243 1.00 95.94 160 LEU A C 1
ATOM 1222 O O . LEU A 1 160 ? -0.334 -9.928 -1.976 1.00 95.94 160 LEU A O 1
ATOM 1226 N N . VAL A 1 161 ? 0.982 -8.106 -1.887 1.00 93.12 161 VAL A N 1
ATOM 1227 C CA . VAL A 1 161 ? 2.059 -8.742 -1.114 1.00 93.12 161 VAL A CA 1
ATOM 1228 C C . VAL A 1 161 ? 1.532 -9.232 0.231 1.00 93.12 161 VAL A C 1
ATOM 1230 O O . VAL A 1 161 ? 1.802 -10.373 0.613 1.00 93.12 161 VAL A O 1
ATOM 1233 N N . LYS A 1 162 ? 0.713 -8.423 0.916 1.00 92.56 162 LYS A N 1
ATOM 1234 C CA . LYS A 1 162 ? 0.140 -8.773 2.219 1.00 92.56 162 LYS A CA 1
ATOM 1235 C C . LYS A 1 162 ? -0.704 -10.047 2.175 1.00 92.56 162 LYS A C 1
ATOM 1237 O O . LYS A 1 162 ? -0.622 -10.863 3.093 1.00 92.56 162 LYS A O 1
ATOM 1242 N N . VAL A 1 163 ? -1.468 -10.250 1.101 1.00 94.44 163 VAL A N 1
ATOM 1243 C CA . VAL A 1 163 ? -2.271 -11.469 0.888 1.00 94.44 163 VAL A CA 1
ATOM 1244 C C . VAL A 1 163 ? -1.523 -12.578 0.139 1.00 94.44 163 VAL A C 1
ATOM 1246 O O . VAL A 1 163 ? -2.132 -13.575 -0.242 1.00 94.44 163 VAL A O 1
ATOM 1249 N N . LYS A 1 164 ? -0.205 -12.436 -0.059 1.00 92.00 164 LYS A N 1
ATOM 1250 C CA . LYS A 1 164 ? 0.662 -13.399 -0.763 1.00 92.00 164 LYS A CA 1
ATOM 1251 C C . LYS A 1 164 ? 0.254 -13.656 -2.224 1.00 92.00 164 LYS A C 1
ATOM 1253 O O . LYS A 1 164 ? 0.554 -14.716 -2.769 1.00 92.00 164 LYS A O 1
ATOM 1258 N N . ALA A 1 165 ? -0.371 -12.676 -2.875 1.00 92.88 165 ALA A N 1
ATOM 1259 C CA . ALA A 1 165 ? -0.658 -12.668 -4.311 1.00 92.88 165 ALA A CA 1
ATOM 1260 C C . ALA A 1 165 ? 0.596 -12.230 -5.097 1.00 92.88 165 ALA A C 1
ATOM 1262 O O . ALA A 1 165 ? 0.667 -11.132 -5.650 1.00 92.88 165 ALA A O 1
ATOM 1263 N N . ILE A 1 166 ? 1.644 -13.060 -5.035 1.00 88.75 166 ILE A N 1
ATOM 1264 C CA . ILE A 1 166 ? 2.996 -12.709 -5.501 1.00 88.75 166 ILE A CA 1
ATOM 1265 C C . ILE A 1 166 ? 3.077 -12.600 -7.028 1.00 88.75 166 ILE A C 1
ATOM 1267 O O . ILE A 1 166 ? 3.829 -11.766 -7.529 1.00 88.75 166 ILE A O 1
ATOM 1271 N N . GLU A 1 167 ? 2.308 -13.398 -7.771 1.00 89.44 167 GLU A N 1
ATOM 1272 C CA . GLU A 1 167 ? 2.303 -13.343 -9.238 1.00 89.44 167 GLU A CA 1
ATOM 1273 C C . GLU A 1 167 ? 1.772 -11.995 -9.738 1.00 89.44 167 GLU A C 1
ATOM 1275 O O . GLU A 1 167 ? 2.442 -11.317 -10.518 1.00 89.44 167 GLU A O 1
ATOM 1280 N N . GLU A 1 168 ? 0.629 -11.550 -9.211 1.00 92.12 168 GLU A N 1
ATOM 1281 C CA . GLU A 1 168 ? 0.043 -10.252 -9.550 1.00 92.12 168 GLU A CA 1
ATOM 1282 C C . GLU A 1 168 ? 0.923 -9.093 -9.073 1.00 92.12 168 GLU A C 1
ATOM 1284 O O . GLU A 1 168 ? 1.153 -8.135 -9.810 1.00 92.12 168 GLU A O 1
ATOM 1289 N N . ALA A 1 169 ? 1.491 -9.200 -7.868 1.00 92.56 169 ALA A N 1
ATOM 1290 C CA . ALA A 1 169 ? 2.464 -8.230 -7.372 1.00 92.56 169 ALA A CA 1
ATOM 1291 C C . ALA A 1 169 ? 3.700 -8.123 -8.292 1.00 92.56 169 ALA A C 1
ATOM 1293 O O . ALA A 1 169 ? 4.255 -7.036 -8.472 1.00 92.56 169 ALA A O 1
ATOM 1294 N N . GLY A 1 170 ? 4.108 -9.225 -8.930 1.00 89.62 170 GLY A N 1
ATOM 1295 C CA . GLY A 1 170 ? 5.222 -9.258 -9.874 1.00 89.62 170 GLY A CA 1
ATOM 1296 C C . GLY A 1 170 ? 4.999 -8.404 -11.125 1.00 89.62 170 GLY A C 1
ATOM 1297 O O . GLY A 1 170 ? 5.954 -7.807 -11.631 1.00 89.62 170 GLY A O 1
ATOM 1298 N N . HIS A 1 171 ? 3.754 -8.280 -11.601 1.00 92.50 171 HIS A N 1
ATOM 1299 C CA . HIS A 1 171 ? 3.416 -7.391 -12.720 1.00 92.50 171 HIS A CA 1
ATOM 1300 C C . HIS A 1 171 ? 3.684 -5.930 -12.358 1.00 92.50 171 HIS A C 1
ATOM 1302 O O . HIS A 1 171 ? 4.323 -5.204 -13.122 1.00 92.50 171 HIS A O 1
ATOM 1308 N N . ILE A 1 172 ? 3.295 -5.537 -11.146 1.00 94.06 172 ILE A N 1
ATOM 1309 C CA . ILE A 1 172 ? 3.510 -4.184 -10.638 1.00 94.06 172 ILE A CA 1
ATOM 1310 C C . ILE A 1 172 ? 5.000 -3.886 -10.481 1.00 94.06 172 ILE A C 1
ATOM 1312 O O . ILE A 1 172 ? 5.475 -2.837 -10.907 1.00 94.06 172 ILE A O 1
ATOM 1316 N N . VAL A 1 173 ? 5.779 -4.821 -9.929 1.00 89.50 173 VAL A N 1
ATOM 1317 C CA . VAL A 1 173 ? 7.238 -4.654 -9.800 1.00 89.50 173 VAL A CA 1
ATOM 1318 C C . VAL A 1 173 ? 7.903 -4.484 -11.168 1.00 89.50 173 VAL A C 1
ATOM 1320 O O . VAL A 1 173 ? 8.823 -3.678 -11.317 1.00 89.50 173 VAL A O 1
ATOM 1323 N N . LYS A 1 174 ? 7.419 -5.190 -12.196 1.00 88.56 174 LYS A N 1
ATOM 1324 C CA . LYS A 1 174 ? 7.893 -5.007 -13.572 1.00 88.56 174 LYS A CA 1
ATOM 1325 C C . LYS A 1 174 ? 7.567 -3.610 -14.106 1.00 88.56 174 LYS A C 1
ATOM 1327 O O . LYS A 1 174 ? 8.444 -2.999 -14.711 1.00 88.56 174 LYS A O 1
ATOM 1332 N N . TRP A 1 175 ? 6.363 -3.098 -13.860 1.00 91.69 175 TRP A N 1
ATOM 1333 C CA . TRP A 1 175 ? 5.971 -1.736 -14.239 1.00 91.69 175 TRP A CA 1
ATOM 1334 C C . TRP A 1 175 ? 6.748 -0.658 -13.468 1.00 91.69 175 TRP A C 1
ATOM 1336 O O . TRP A 1 175 ? 7.153 0.350 -14.043 1.00 91.69 175 TRP A O 1
ATOM 1346 N N . LEU A 1 176 ? 7.052 -0.880 -12.185 1.00 88.06 176 LEU A N 1
ATOM 1347 C CA . LEU A 1 176 ? 7.880 0.033 -11.387 1.00 88.06 176 LEU A CA 1
ATOM 1348 C C . LEU A 1 176 ? 9.288 0.190 -11.973 1.00 88.06 176 LEU A C 1
ATOM 1350 O O . LEU A 1 176 ? 9.834 1.292 -11.969 1.00 88.06 176 LEU A O 1
ATOM 1354 N N . ASN A 1 177 ? 9.853 -0.880 -12.540 1.00 82.56 177 ASN A N 1
ATOM 1355 C CA . ASN A 1 177 ? 11.159 -0.835 -13.202 1.00 82.56 177 ASN A CA 1
ATOM 1356 C C . ASN A 1 177 ? 11.172 0.013 -14.485 1.00 82.56 177 ASN A C 1
ATOM 1358 O O . ASN A 1 177 ? 12.254 0.361 -14.955 1.00 82.56 177 ASN A O 1
ATOM 1362 N N . THR A 1 178 ? 10.009 0.348 -15.055 1.00 83.75 178 THR A N 1
ATOM 1363 C CA . THR A 1 178 ? 9.912 1.233 -16.227 1.00 83.75 178 THR A CA 1
ATOM 1364 C C . THR A 1 178 ? 9.674 2.695 -15.851 1.00 83.75 178 THR A C 1
ATOM 1366 O O . THR A 1 178 ? 9.656 3.546 -16.737 1.00 83.75 178 THR A O 1
ATOM 1369 N N . GLN A 1 179 ? 9.476 3.012 -14.567 1.00 81.56 179 GLN A N 1
ATOM 1370 C CA . GLN A 1 179 ? 9.239 4.385 -14.129 1.00 81.56 179 GLN A CA 1
ATOM 1371 C C . GLN A 1 179 ? 10.561 5.154 -14.025 1.00 81.56 179 GLN A C 1
ATOM 1373 O O . GLN A 1 179 ? 11.502 4.730 -13.351 1.00 81.56 179 GLN A O 1
ATOM 1378 N N . ASN A 1 180 ? 10.632 6.308 -14.692 1.00 63.38 180 ASN A N 1
ATOM 1379 C CA . ASN A 1 180 ? 11.820 7.158 -14.678 1.00 63.38 180 ASN A CA 1
ATOM 1380 C C . ASN A 1 180 ? 12.052 7.758 -13.285 1.00 63.38 180 ASN A C 1
ATOM 1382 O O . ASN A 1 180 ? 11.179 8.416 -12.722 1.00 63.38 180 ASN A O 1
ATOM 1386 N N . LYS A 1 181 ? 13.268 7.587 -12.759 1.00 63.97 181 LYS A N 1
ATOM 1387 C CA . LYS A 1 181 ? 13.725 8.268 -11.542 1.00 63.97 181 LYS A CA 1
ATOM 1388 C C . LYS A 1 181 ? 14.180 9.678 -11.906 1.00 63.97 181 LYS A C 1
ATOM 1390 O O . LYS A 1 181 ? 15.124 9.832 -12.679 1.00 63.97 181 LYS A O 1
ATOM 1395 N N . VAL A 1 182 ? 13.561 10.704 -11.331 1.00 52.19 182 VAL A N 1
ATOM 1396 C CA . VAL A 1 182 ? 14.019 12.093 -11.485 1.00 52.19 182 VAL A CA 1
ATOM 1397 C C . VAL A 1 182 ? 14.917 12.426 -10.296 1.00 52.19 182 VAL A C 1
ATOM 1399 O O . VAL A 1 182 ? 14.489 12.330 -9.149 1.00 52.19 182 VAL A O 1
ATOM 1402 N N . GLY A 1 183 ? 16.188 12.758 -10.549 1.00 52.59 183 GLY A N 1
ATOM 1403 C CA . GLY A 1 183 ? 17.125 13.185 -9.497 1.00 52.59 183 GLY A CA 1
ATOM 1404 C C . GLY A 1 183 ? 17.404 12.144 -8.400 1.00 52.59 183 GLY A C 1
ATOM 1405 O O . GLY A 1 183 ? 17.773 12.517 -7.293 1.00 52.59 183 GLY A O 1
ATOM 1406 N N . GLY A 1 184 ? 17.208 10.849 -8.677 1.00 55.25 184 GLY A N 1
ATOM 1407 C CA . GLY A 1 184 ? 17.398 9.765 -7.701 1.00 55.25 184 GLY A CA 1
ATOM 1408 C C . GLY A 1 184 ? 16.177 9.447 -6.826 1.00 55.25 184 GLY A C 1
ATOM 1409 O O . GLY A 1 184 ? 16.246 8.513 -6.030 1.00 55.25 184 GLY A O 1
ATOM 1410 N N . GLY A 1 185 ? 15.059 10.158 -7.005 1.00 59.00 185 GLY A N 1
ATOM 1411 C CA . GLY A 1 185 ? 13.787 9.913 -6.319 1.00 59.00 185 GLY A CA 1
ATOM 1412 C C . GLY A 1 185 ? 12.615 9.694 -7.281 1.00 59.00 185 GLY A C 1
ATOM 1413 O O . GLY A 1 185 ? 12.773 9.700 -8.503 1.00 59.00 185 GLY A O 1
ATOM 1414 N N . TYR A 1 186 ? 11.424 9.510 -6.711 1.00 61.06 186 TYR A N 1
ATOM 1415 C CA . TYR A 1 186 ? 10.178 9.253 -7.447 1.00 61.06 186 TYR A CA 1
ATOM 1416 C C . TYR A 1 186 ? 9.231 10.468 -7.478 1.00 61.06 186 TYR A C 1
ATOM 1418 O O . TYR A 1 186 ? 8.014 10.329 -7.431 1.00 61.06 186 TYR A O 1
ATOM 1426 N N . GLY A 1 187 ? 9.785 11.681 -7.514 1.00 62.47 187 GLY A N 1
ATOM 1427 C CA . GLY A 1 187 ? 9.011 12.928 -7.602 1.00 62.47 187 GLY A CA 1
ATOM 1428 C C . GLY A 1 187 ? 8.507 13.485 -6.264 1.00 62.47 187 GLY A C 1
ATOM 1429 O O . GLY A 1 187 ? 8.441 14.700 -6.126 1.00 62.47 187 GLY A O 1
ATOM 1430 N N . SER A 1 188 ? 8.250 12.649 -5.250 1.00 66.88 188 SER A N 1
ATOM 1431 C CA . SER A 1 188 ? 7.931 13.101 -3.882 1.00 66.88 188 SER A CA 1
ATOM 1432 C C . SER A 1 188 ? 8.590 12.243 -2.797 1.00 66.88 188 SER A C 1
ATOM 1434 O O . SER A 1 188 ? 8.986 11.092 -3.028 1.00 66.88 188 SER A O 1
ATOM 1436 N N . THR A 1 189 ? 8.702 12.792 -1.583 1.00 66.88 189 THR A N 1
ATOM 1437 C CA . THR A 1 189 ? 9.204 12.063 -0.406 1.00 66.88 189 THR A CA 1
ATOM 1438 C C . THR A 1 189 ? 8.305 10.872 -0.062 1.00 66.88 189 THR A C 1
ATOM 1440 O O . THR A 1 189 ? 8.815 9.782 0.198 1.00 66.88 189 THR A O 1
ATOM 1443 N N . GLN A 1 190 ? 6.978 11.045 -0.127 1.00 65.00 190 GLN A N 1
ATOM 1444 C CA . GLN A 1 190 ? 6.005 9.983 0.151 1.00 65.00 190 GLN A CA 1
ATOM 1445 C C . GLN A 1 190 ? 6.119 8.847 -0.872 1.00 65.00 190 GLN A C 1
ATOM 1447 O O . GLN A 1 190 ? 6.260 7.687 -0.484 1.00 65.00 190 GLN A O 1
ATOM 1452 N N . SER A 1 191 ? 6.144 9.181 -2.166 1.00 70.31 191 SER A N 1
ATOM 1453 C CA . SER A 1 191 ? 6.350 8.215 -3.248 1.00 70.31 191 SER A CA 1
ATOM 1454 C C . SER A 1 191 ? 7.653 7.439 -3.053 1.00 70.31 191 SER A C 1
ATOM 1456 O O . SER A 1 191 ? 7.667 6.215 -3.126 1.00 70.31 191 SER A O 1
ATOM 1458 N N . THR A 1 192 ? 8.746 8.130 -2.718 1.00 71.94 192 THR A N 1
ATOM 1459 C CA . THR A 1 192 ? 10.057 7.492 -2.538 1.00 71.94 192 THR A CA 1
ATOM 1460 C C . THR A 1 192 ? 10.062 6.500 -1.369 1.00 71.94 192 THR A C 1
ATOM 1462 O O . THR A 1 192 ? 10.510 5.367 -1.546 1.00 71.94 192 THR A O 1
ATOM 1465 N N . ILE A 1 193 ? 9.520 6.873 -0.202 1.00 74.94 193 ILE A N 1
ATOM 1466 C CA . ILE A 1 193 ? 9.418 5.972 0.963 1.00 74.94 193 ILE A CA 1
ATOM 1467 C C . ILE A 1 193 ? 8.541 4.756 0.638 1.00 74.94 193 ILE A C 1
ATOM 1469 O O . ILE A 1 193 ? 8.929 3.627 0.937 1.00 74.94 193 ILE A O 1
ATOM 1473 N N . MET A 1 194 ? 7.393 4.965 -0.013 1.00 76.94 194 MET A N 1
ATOM 1474 C CA . MET A 1 194 ? 6.483 3.869 -0.355 1.00 76.94 194 MET A CA 1
ATOM 1475 C C . MET A 1 194 ? 7.071 2.904 -1.383 1.00 76.94 194 MET A C 1
ATOM 1477 O O . MET A 1 194 ? 6.850 1.703 -1.253 1.00 76.94 194 MET A O 1
ATOM 1481 N N . VAL A 1 195 ? 7.853 3.382 -2.362 1.00 80.25 195 VAL A N 1
ATOM 1482 C CA . VAL A 1 195 ? 8.548 2.483 -3.298 1.00 80.25 195 VAL A CA 1
ATOM 1483 C C . VAL A 1 195 ? 9.487 1.558 -2.539 1.00 80.25 195 VAL A C 1
ATOM 1485 O O . VAL A 1 195 ? 9.441 0.345 -2.741 1.00 80.25 195 VAL A O 1
ATOM 1488 N N . PHE A 1 196 ? 10.326 2.107 -1.658 1.00 79.12 196 PHE A N 1
ATOM 1489 C CA . PHE A 1 196 ? 11.261 1.286 -0.895 1.00 79.12 196 PHE A CA 1
ATOM 1490 C C . PHE A 1 196 ? 10.537 0.299 0.020 1.00 79.12 196 PHE A C 1
ATOM 1492 O O . PHE A 1 196 ? 10.922 -0.867 0.043 1.00 79.12 196 PHE A O 1
ATOM 1499 N N . GLN A 1 197 ? 9.468 0.730 0.697 1.00 79.75 197 GLN A N 1
ATOM 1500 C CA . GLN A 1 197 ? 8.630 -0.148 1.516 1.00 79.75 197 GLN A CA 1
ATOM 1501 C C . GLN A 1 197 ? 8.061 -1.306 0.684 1.00 79.75 197 GLN A C 1
ATOM 1503 O O . GLN A 1 197 ? 8.310 -2.469 0.988 1.00 79.75 197 GLN A O 1
ATOM 1508 N N . ALA A 1 198 ? 7.356 -0.998 -0.406 1.00 81.88 198 ALA A N 1
ATOM 1509 C CA . ALA A 1 198 ? 6.648 -1.991 -1.207 1.00 81.88 198 ALA A CA 1
ATOM 1510 C C . ALA A 1 198 ? 7.594 -2.981 -1.896 1.00 81.88 198 ALA A C 1
ATOM 1512 O O . ALA A 1 198 ? 7.346 -4.186 -1.907 1.00 81.88 198 ALA A O 1
ATOM 1513 N N . VAL A 1 199 ? 8.715 -2.488 -2.428 1.00 84.88 199 VAL A N 1
ATOM 1514 C CA . VAL A 1 199 ? 9.733 -3.333 -3.060 1.00 84.88 199 VAL A CA 1
ATOM 1515 C C . VAL A 1 199 ? 10.430 -4.214 -2.020 1.00 84.88 199 VAL A C 1
ATOM 1517 O O . VAL A 1 199 ? 10.628 -5.403 -2.274 1.00 84.88 199 VAL A O 1
ATOM 1520 N N . ALA A 1 200 ? 10.770 -3.680 -0.843 1.00 84.06 200 ALA A N 1
ATOM 1521 C CA . ALA A 1 200 ? 11.375 -4.469 0.229 1.00 84.06 200 ALA A CA 1
ATOM 1522 C C . ALA A 1 200 ? 10.425 -5.562 0.741 1.00 84.06 200 ALA A C 1
ATOM 1524 O O . ALA A 1 200 ? 10.842 -6.713 0.893 1.00 84.06 200 ALA A O 1
ATOM 1525 N N . GLU A 1 201 ? 9.149 -5.235 0.955 1.00 83.50 201 GLU A N 1
ATOM 1526 C CA . GLU A 1 201 ? 8.137 -6.208 1.369 1.00 83.50 201 GLU A CA 1
ATOM 1527 C C . GLU A 1 201 ? 7.924 -7.294 0.308 1.00 83.50 201 GLU A C 1
ATOM 1529 O O . GLU A 1 201 ? 7.893 -8.479 0.649 1.00 83.50 201 GLU A O 1
ATOM 1534 N N . TYR A 1 202 ? 7.857 -6.928 -0.977 1.00 86.31 202 TYR A N 1
ATOM 1535 C CA . TYR A 1 202 ? 7.755 -7.891 -2.074 1.00 86.31 202 TYR A CA 1
ATOM 1536 C C . TYR A 1 202 ? 8.933 -8.874 -2.066 1.00 86.31 202 TYR A C 1
ATOM 1538 O O . TYR A 1 202 ? 8.734 -10.085 -1.958 1.00 86.31 202 TYR A O 1
ATOM 1546 N N . TRP A 1 203 ? 10.172 -8.373 -2.096 1.00 83.69 203 TRP A N 1
ATOM 1547 C CA . TRP A 1 203 ? 11.367 -9.225 -2.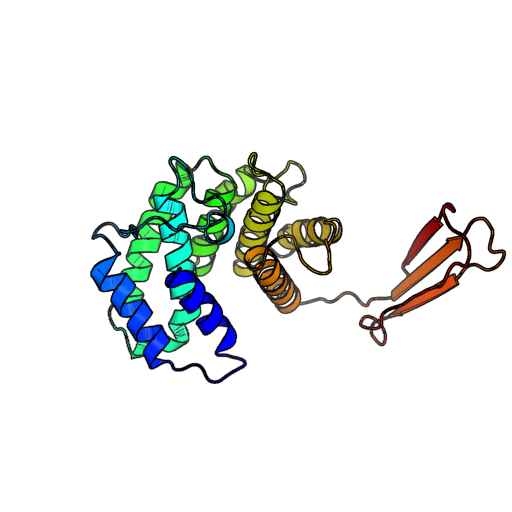130 1.00 83.69 203 TRP A CA 1
ATOM 1548 C C . TRP A 1 203 ? 11.584 -10.047 -0.856 1.00 83.69 203 TRP A C 1
ATOM 1550 O O . TRP A 1 203 ? 12.265 -11.073 -0.910 1.00 83.69 203 TRP A O 1
ATOM 1560 N N . SER A 1 204 ? 11.003 -9.629 0.271 1.00 83.81 204 SER A N 1
ATOM 1561 C CA . SER A 1 204 ? 11.008 -10.403 1.519 1.00 83.81 204 SER A CA 1
ATOM 1562 C C . SER A 1 204 ? 10.009 -11.566 1.499 1.00 83.81 204 SER A C 1
ATOM 1564 O O . SER A 1 204 ? 10.198 -12.543 2.220 1.00 83.81 204 SER A O 1
ATOM 1566 N N . ASN A 1 205 ? 8.963 -11.491 0.667 1.00 83.56 205 ASN A N 1
ATOM 1567 C CA . ASN A 1 205 ? 7.918 -12.516 0.558 1.00 83.56 205 ASN A CA 1
ATOM 1568 C C . ASN A 1 205 ? 8.090 -13.462 -0.646 1.00 83.56 205 ASN A C 1
ATOM 1570 O O . ASN A 1 205 ? 7.494 -14.542 -0.668 1.00 83.56 205 ASN A O 1
ATOM 1574 N N . VAL A 1 206 ? 8.919 -13.108 -1.632 1.00 82.75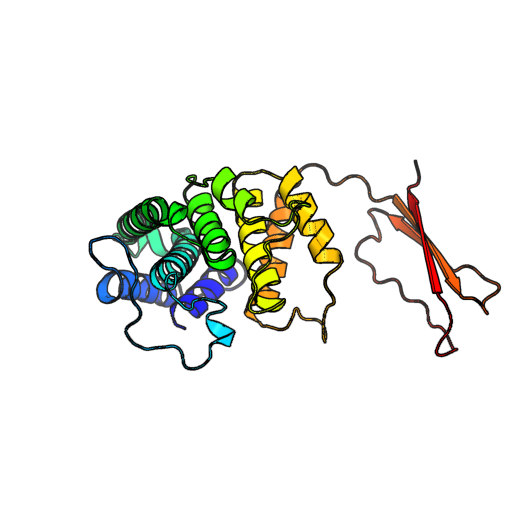 206 VAL A N 1
ATOM 1575 C CA . VAL A 1 206 ? 9.283 -14.000 -2.745 1.00 82.75 206 VAL A CA 1
ATOM 1576 C C . VAL A 1 206 ? 10.217 -15.107 -2.233 1.00 82.75 206 VAL A C 1
ATOM 1578 O O . VAL A 1 206 ? 11.390 -14.867 -1.953 1.00 82.75 206 VAL A O 1
ATOM 1581 N N . LYS A 1 207 ? 9.693 -16.335 -2.115 1.00 68.06 207 LYS A N 1
ATOM 1582 C CA . LYS A 1 207 ? 10.430 -17.509 -1.599 1.00 68.06 207 LYS A CA 1
ATOM 1583 C C . LYS A 1 207 ? 11.486 -18.054 -2.564 1.00 68.06 207 LYS A C 1
ATOM 1585 O O . LYS A 1 207 ? 12.505 -18.569 -2.118 1.00 68.06 207 LYS A O 1
ATOM 1590 N N . GLU A 1 208 ? 11.257 -17.927 -3.868 1.00 64.62 208 GLU A N 1
ATOM 1591 C CA . GLU A 1 208 ? 12.176 -18.394 -4.907 1.00 64.62 208 GLU A CA 1
ATOM 1592 C C . GLU A 1 208 ? 12.820 -17.202 -5.609 1.00 64.62 208 GLU A C 1
ATOM 1594 O O . GLU A 1 208 ? 12.284 -16.640 -6.567 1.00 64.62 208 GLU A O 1
ATOM 1599 N N . ARG A 1 209 ? 14.014 -16.815 -5.154 1.00 62.88 209 ARG A N 1
ATOM 1600 C CA . ARG A 1 209 ? 14.892 -16.012 -6.004 1.00 62.88 209 ARG A CA 1
ATOM 1601 C C . ARG A 1 209 ? 15.432 -16.954 -7.069 1.00 62.88 209 ARG A C 1
ATOM 1603 O O . ARG A 1 209 ? 16.299 -17.769 -6.774 1.00 62.88 209 ARG A O 1
ATOM 1610 N N . LYS A 1 210 ? 14.888 -16.877 -8.287 1.00 63.09 210 LYS A N 1
ATOM 1611 C CA . LYS A 1 210 ? 15.508 -17.545 -9.438 1.00 63.09 210 LYS A CA 1
ATOM 1612 C C . LYS A 1 210 ? 16.964 -17.099 -9.499 1.00 63.09 210 LYS A C 1
ATOM 1614 O O . LYS A 1 210 ? 17.214 -15.897 -9.394 1.00 63.09 210 LYS A O 1
ATOM 1619 N N . ASP A 1 211 ? 17.878 -18.050 -9.676 1.00 67.50 211 ASP A N 1
ATOM 1620 C CA . ASP A 1 211 ? 19.288 -17.735 -9.860 1.00 67.50 211 ASP A CA 1
ATOM 1621 C C . ASP A 1 211 ? 19.420 -16.679 -10.957 1.00 67.50 211 ASP A C 1
ATOM 1623 O O . ASP A 1 211 ? 18.895 -16.816 -12.071 1.00 67.50 211 ASP A O 1
ATOM 1627 N N . ILE A 1 212 ? 20.046 -15.562 -10.594 1.00 69.56 212 ILE A N 1
ATOM 1628 C CA . ILE A 1 212 ? 20.369 -14.524 -11.553 1.00 69.56 212 ILE A CA 1
ATOM 1629 C C . ILE A 1 212 ? 21.574 -15.051 -12.321 1.00 69.56 212 ILE A C 1
ATOM 1631 O O . ILE A 1 212 ? 22.626 -15.291 -11.732 1.00 69.56 212 ILE A O 1
ATOM 1635 N N . ASP A 1 213 ? 21.394 -15.249 -13.623 1.00 80.12 213 ASP A N 1
ATOM 1636 C CA . ASP A 1 213 ? 22.468 -15.472 -14.591 1.00 80.12 213 ASP A CA 1
ATOM 1637 C C . ASP A 1 213 ? 22.107 -14.743 -15.893 1.00 80.12 213 ASP A C 1
ATOM 1639 O O . ASP A 1 213 ? 21.365 -15.230 -16.756 1.00 80.12 213 ASP A O 1
ATOM 1643 N N . LEU A 1 214 ? 22.555 -13.492 -15.972 1.00 81.62 214 LEU A N 1
ATOM 1644 C CA . LEU A 1 214 ? 22.271 -12.561 -17.055 1.00 81.62 214 LEU A CA 1
ATOM 1645 C C . LEU A 1 214 ? 23.574 -12.175 -17.745 1.00 81.62 214 LEU A C 1
ATOM 1647 O O . LEU A 1 214 ? 24.479 -11.629 -17.120 1.00 81.62 214 LEU A O 1
ATOM 1651 N N . ASN A 1 215 ? 23.640 -12.376 -19.058 1.00 84.44 215 ASN A N 1
ATOM 1652 C CA . ASN A 1 215 ? 24.686 -11.807 -19.896 1.00 84.44 215 ASN A CA 1
ATOM 1653 C C . ASN A 1 215 ? 24.133 -10.574 -20.607 1.00 84.44 215 ASN A C 1
ATOM 1655 O O . ASN A 1 215 ? 23.246 -10.677 -21.454 1.00 84.44 215 ASN A O 1
ATOM 1659 N N . ILE A 1 216 ? 24.644 -9.404 -20.242 1.00 84.94 216 ILE A N 1
ATOM 1660 C CA . ILE A 1 216 ? 24.286 -8.128 -20.856 1.00 84.94 216 ILE A CA 1
ATOM 1661 C C . ILE A 1 216 ? 25.362 -7.769 -21.870 1.00 84.94 216 ILE A C 1
ATOM 1663 O O . ILE A 1 216 ? 26.546 -7.708 -21.538 1.00 84.94 216 ILE A O 1
ATOM 1667 N N . HIS A 1 217 ? 24.945 -7.529 -23.107 1.00 85.06 217 HIS A N 1
ATOM 1668 C CA . HIS A 1 217 ? 25.790 -7.034 -24.182 1.00 85.06 217 HIS A CA 1
ATOM 1669 C C . HIS A 1 217 ? 25.366 -5.610 -24.534 1.00 85.06 217 HIS A C 1
ATOM 1671 O O . HIS A 1 217 ? 24.197 -5.367 -24.843 1.00 85.06 217 HIS A O 1
ATOM 1677 N N . ILE A 1 218 ? 26.317 -4.681 -24.492 1.00 81.88 218 ILE A N 1
ATOM 1678 C CA . ILE A 1 218 ? 26.112 -3.279 -24.852 1.00 81.88 218 ILE A CA 1
ATOM 1679 C C . ILE A 1 218 ? 26.899 -2.991 -26.120 1.00 81.88 218 ILE A C 1
ATOM 1681 O O . ILE A 1 218 ? 28.129 -3.091 -26.158 1.00 81.88 218 ILE A O 1
ATOM 1685 N N . GLU A 1 219 ? 26.155 -2.641 -27.158 1.00 83.12 219 GLU A N 1
ATOM 1686 C CA . GLU A 1 219 ? 26.659 -2.269 -28.470 1.00 83.12 219 GLU A CA 1
ATOM 1687 C C . GLU A 1 219 ? 26.501 -0.752 -28.635 1.00 83.12 219 GLU A C 1
ATOM 1689 O O . GLU A 1 219 ? 25.408 -0.201 -28.474 1.00 83.12 219 GLU A O 1
ATOM 1694 N N . VAL A 1 220 ? 27.606 -0.075 -28.950 1.00 82.06 220 VAL A N 1
ATOM 1695 C CA . VAL A 1 220 ? 27.644 1.366 -29.234 1.00 82.06 220 VAL A CA 1
ATOM 1696 C C . VAL A 1 220 ? 28.057 1.528 -30.691 1.00 82.06 220 VAL A C 1
ATOM 1698 O O . VAL A 1 220 ? 29.067 0.954 -31.086 1.00 82.06 220 VAL A O 1
ATOM 1701 N N . ALA A 1 221 ? 27.303 2.302 -31.478 1.00 76.25 221 ALA A N 1
ATOM 1702 C CA . ALA A 1 221 ? 27.459 2.373 -32.938 1.00 76.25 221 ALA A CA 1
ATOM 1703 C C . ALA A 1 221 ? 28.901 2.633 -33.438 1.00 76.25 221 ALA A C 1
ATOM 1705 O O . ALA A 1 221 ? 29.296 2.067 -34.451 1.00 76.25 221 ALA A O 1
ATOM 1706 N N . ASP A 1 222 ? 29.703 3.414 -32.704 1.00 73.31 222 ASP A N 1
ATOM 1707 C CA . ASP A 1 222 ? 31.090 3.756 -33.075 1.00 73.31 222 ASP A CA 1
ATOM 1708 C C . ASP A 1 222 ? 32.157 2.983 -32.276 1.00 73.31 222 ASP A C 1
ATOM 1710 O O . ASP A 1 222 ? 33.351 3.284 -32.347 1.00 73.31 222 ASP A O 1
ATOM 1714 N N . ARG A 1 223 ? 31.756 1.983 -31.483 1.00 76.00 223 ARG A N 1
ATOM 1715 C CA . ARG A 1 223 ? 32.675 1.158 -30.694 1.00 76.00 223 ARG A CA 1
ATOM 1716 C C . ARG A 1 223 ? 32.758 -0.235 -31.305 1.00 76.00 223 ARG A C 1
ATOM 1718 O O . ARG A 1 223 ? 31.823 -1.020 -31.214 1.00 76.00 223 ARG A O 1
ATOM 1725 N N . ALA A 1 224 ? 33.927 -0.581 -31.843 1.00 72.88 224 ALA A N 1
ATOM 1726 C CA . ALA A 1 224 ? 34.179 -1.922 -32.381 1.00 72.88 224 ALA A CA 1
ATOM 1727 C C . ALA A 1 224 ? 34.088 -3.036 -31.314 1.00 72.88 224 ALA A C 1
ATOM 1729 O O . ALA A 1 224 ? 33.866 -4.199 -31.640 1.00 72.88 224 ALA A O 1
ATOM 1730 N N . SER A 1 225 ? 34.269 -2.693 -30.034 1.00 78.38 225 SER A N 1
ATOM 1731 C CA . SER A 1 225 ? 34.139 -3.631 -28.916 1.00 78.38 225 SER A CA 1
ATOM 1732 C C . SER A 1 225 ? 32.746 -3.580 -28.288 1.00 78.38 225 SER A C 1
ATOM 1734 O O . SER A 1 225 ? 32.280 -2.528 -27.859 1.00 78.38 225 SER A O 1
ATOM 1736 N N . VAL A 1 226 ? 32.117 -4.749 -28.171 1.00 81.19 226 VAL A N 1
ATOM 1737 C CA . VAL A 1 226 ? 30.886 -4.943 -27.392 1.00 81.19 226 VAL A CA 1
ATOM 1738 C C . VAL A 1 226 ? 31.258 -5.078 -25.921 1.00 81.19 226 VAL A C 1
ATOM 1740 O O . VAL A 1 226 ? 32.034 -5.970 -25.565 1.00 81.19 226 VAL A O 1
ATOM 1743 N N . ALA A 1 227 ? 30.705 -4.228 -25.057 1.00 83.06 227 ALA A N 1
ATOM 1744 C CA . ALA A 1 227 ? 30.870 -4.403 -23.620 1.00 83.06 227 ALA A CA 1
ATOM 1745 C C . ALA A 1 227 ? 29.987 -5.568 -23.153 1.00 83.06 227 ALA A C 1
ATOM 1747 O O . ALA A 1 227 ? 28.797 -5.621 -23.465 1.00 83.06 227 ALA A O 1
ATOM 1748 N N . LYS A 1 228 ? 30.581 -6.530 -22.442 1.00 85.25 228 LYS A N 1
ATOM 1749 C CA . LYS A 1 228 ? 29.896 -7.736 -21.962 1.00 85.25 228 LYS A CA 1
ATOM 1750 C C . LYS A 1 228 ? 29.950 -7.792 -20.446 1.00 85.25 228 LYS A C 1
ATOM 1752 O O . LYS A 1 228 ? 31.038 -7.759 -19.871 1.00 85.25 228 LYS A O 1
ATOM 1757 N N . TRP A 1 229 ? 28.795 -7.936 -19.812 1.00 85.19 229 TRP A N 1
ATOM 1758 C CA . TRP A 1 229 ? 28.677 -8.098 -18.368 1.00 85.19 229 TRP A CA 1
ATOM 1759 C C . TRP A 1 229 ? 27.954 -9.396 -18.048 1.00 85.19 229 TRP A C 1
ATOM 1761 O O . TRP A 1 229 ? 26.836 -9.610 -18.503 1.00 85.19 229 TRP A O 1
ATOM 1771 N N . ALA A 1 230 ? 28.594 -10.244 -17.249 1.00 85.88 230 ALA A N 1
ATOM 1772 C CA . ALA A 1 230 ? 27.956 -11.408 -16.653 1.00 85.88 230 ALA A CA 1
ATOM 1773 C C . ALA A 1 230 ? 27.495 -11.025 -15.245 1.00 85.88 230 ALA A C 1
ATOM 1775 O O . ALA A 1 230 ? 28.325 -10.838 -14.350 1.00 85.88 230 ALA A O 1
ATOM 1776 N N . ILE A 1 231 ? 26.187 -10.873 -15.066 1.00 84.31 231 ILE A N 1
ATOM 1777 C CA . ILE A 1 231 ? 25.560 -10.603 -13.777 1.00 84.31 231 ILE A CA 1
ATOM 1778 C C . ILE A 1 231 ? 25.033 -11.920 -13.229 1.00 84.31 231 ILE A C 1
ATOM 1780 O O . ILE A 1 231 ? 24.177 -12.562 -13.832 1.00 84.31 231 ILE A O 1
ATOM 1784 N N . ASN A 1 232 ? 25.550 -12.304 -12.072 1.00 84.88 232 ASN A N 1
ATOM 1785 C CA . ASN A 1 232 ? 25.139 -13.472 -11.329 1.00 84.88 232 ASN A CA 1
ATOM 1786 C C . ASN A 1 232 ? 24.845 -13.135 -9.862 1.00 84.88 232 ASN A C 1
ATOM 1788 O O . ASN A 1 232 ? 25.051 -12.010 -9.400 1.00 84.88 232 ASN A O 1
ATOM 1792 N N . ASN A 1 233 ? 24.417 -14.134 -9.093 1.00 79.69 233 ASN A N 1
ATOM 1793 C CA . ASN A 1 233 ? 24.100 -13.969 -7.672 1.00 79.69 233 ASN A CA 1
ATOM 1794 C C . ASN A 1 233 ? 25.228 -13.340 -6.823 1.00 79.69 233 ASN A C 1
ATOM 1796 O O . ASN A 1 233 ? 24.935 -12.772 -5.770 1.00 79.69 233 ASN A O 1
ATOM 1800 N N . LYS A 1 234 ? 26.500 -13.414 -7.249 1.00 79.75 234 LYS A N 1
ATOM 1801 C CA . LYS A 1 234 ? 27.648 -12.853 -6.515 1.00 79.75 234 LYS A CA 1
ATOM 1802 C C . LYS A 1 234 ? 27.869 -11.363 -6.778 1.00 79.75 234 LYS A C 1
ATOM 1804 O O . LYS A 1 234 ? 28.433 -10.692 -5.922 1.00 79.75 234 LYS A O 1
ATOM 1809 N N . ASN A 1 235 ? 27.463 -10.844 -7.939 1.00 78.12 235 ASN A N 1
ATOM 1810 C CA . ASN A 1 235 ? 27.704 -9.449 -8.334 1.00 78.12 235 ASN A CA 1
ATOM 1811 C C . ASN A 1 235 ? 26.425 -8.651 -8.646 1.00 78.12 235 ASN A C 1
ATOM 1813 O O . ASN A 1 235 ? 26.523 -7.495 -9.037 1.00 78.12 235 ASN A O 1
ATOM 1817 N N . GLN A 1 236 ? 25.240 -9.214 -8.390 1.00 71.81 236 GLN A N 1
ATOM 1818 C CA . GLN A 1 236 ? 23.928 -8.593 -8.638 1.00 71.81 236 GLN A CA 1
ATOM 1819 C C . GLN A 1 236 ? 23.688 -7.214 -7.985 1.00 71.81 236 GLN A C 1
ATOM 1821 O O . GLN A 1 236 ? 22.777 -6.504 -8.398 1.00 71.81 236 GLN A O 1
ATOM 1826 N N . ILE A 1 237 ? 24.470 -6.830 -6.967 1.00 74.62 237 ILE A N 1
ATOM 1827 C CA . ILE A 1 237 ? 24.341 -5.543 -6.248 1.00 74.62 237 ILE A CA 1
ATOM 1828 C C . ILE A 1 237 ? 25.373 -4.510 -6.753 1.00 74.62 237 ILE A C 1
ATOM 1830 O O . ILE A 1 237 ? 25.342 -3.345 -6.361 1.00 74.62 237 ILE A O 1
ATOM 1834 N N . LEU A 1 238 ? 26.309 -4.906 -7.624 1.00 77.94 238 LEU A N 1
ATOM 1835 C CA . LEU A 1 238 ? 27.335 -4.002 -8.142 1.00 77.94 238 LEU A CA 1
ATOM 1836 C C . LEU A 1 238 ? 26.775 -3.119 -9.261 1.00 77.94 238 LEU A C 1
ATOM 1838 O O . LEU A 1 238 ? 26.074 -3.576 -10.162 1.00 77.94 238 LEU A O 1
ATOM 1842 N N . SER A 1 239 ? 27.125 -1.833 -9.222 1.00 78.25 239 SER A N 1
ATOM 1843 C CA . SER A 1 239 ? 26.841 -0.913 -10.322 1.00 78.25 239 SER A CA 1
ATOM 1844 C C . SER A 1 239 ? 27.823 -1.165 -11.469 1.00 78.25 239 SER A C 1
ATOM 1846 O O . SER A 1 239 ? 29.040 -1.121 -11.278 1.00 78.25 239 SER A O 1
ATOM 1848 N N . HIS A 1 240 ? 27.286 -1.416 -12.663 1.00 79.19 240 HIS A N 1
ATOM 1849 C CA . HIS A 1 240 ? 28.053 -1.572 -13.895 1.00 79.19 240 HIS A CA 1
ATOM 1850 C C . HIS A 1 240 ? 27.928 -0.298 -14.728 1.00 79.19 240 HIS A C 1
ATOM 1852 O O . HIS A 1 240 ? 26.826 0.086 -15.113 1.00 79.19 240 HIS A O 1
ATOM 1858 N N . ASN A 1 241 ? 29.055 0.359 -14.997 1.00 78.44 241 ASN A N 1
ATOM 1859 C CA . ASN A 1 241 ? 29.099 1.614 -15.743 1.00 78.44 241 ASN A CA 1
ATOM 1860 C C . ASN A 1 241 ? 30.062 1.481 -16.923 1.00 78.44 241 ASN A C 1
ATOM 1862 O O . ASN A 1 241 ? 31.135 0.893 -16.783 1.00 78.44 241 ASN A O 1
ATOM 1866 N N . ASP A 1 242 ? 29.699 2.066 -18.062 1.00 78.19 242 ASP A N 1
ATOM 1867 C CA . ASP A 1 242 ? 30.556 2.173 -19.241 1.00 78.19 24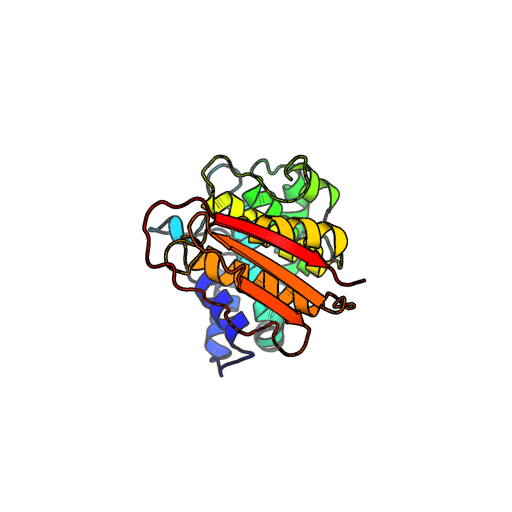2 ASP A CA 1
ATOM 1868 C C . ASP A 1 242 ? 30.573 3.629 -19.706 1.00 78.19 242 ASP A C 1
ATOM 1870 O O . ASP A 1 242 ? 29.521 4.256 -19.843 1.00 78.19 242 ASP A O 1
ATOM 1874 N N . LYS A 1 243 ? 31.767 4.193 -19.900 1.00 76.38 243 LYS A N 1
ATOM 1875 C CA . LYS A 1 243 ? 31.915 5.581 -20.352 1.00 76.38 243 LYS A CA 1
ATOM 1876 C C . LYS A 1 243 ? 31.982 5.602 -21.872 1.00 76.38 243 LYS A C 1
ATOM 1878 O O . LYS A 1 243 ? 32.833 4.947 -22.466 1.00 76.38 243 LYS A O 1
ATOM 1883 N N . VAL A 1 244 ? 31.122 6.405 -22.489 1.00 73.50 244 VAL A N 1
ATOM 1884 C CA . VAL A 1 244 ? 31.122 6.641 -23.935 1.00 73.50 244 VAL A CA 1
ATOM 1885 C C . VAL A 1 244 ? 31.600 8.070 -24.179 1.00 73.50 244 VAL A C 1
ATOM 1887 O O . VAL A 1 244 ? 31.014 9.018 -23.669 1.00 73.50 244 VAL A O 1
ATOM 1890 N N . ASN A 1 245 ? 32.681 8.225 -24.945 1.00 68.56 245 ASN A N 1
ATOM 1891 C CA . ASN A 1 245 ? 33.308 9.528 -25.216 1.00 68.56 245 ASN A CA 1
ATOM 1892 C C . ASN A 1 245 ? 32.609 10.327 -26.339 1.00 68.56 245 ASN A C 1
ATOM 1894 O O . ASN A 1 245 ? 33.137 11.340 -26.787 1.00 68.56 245 ASN A O 1
ATOM 1898 N N . ALA A 1 246 ? 31.448 9.869 -26.814 1.00 65.00 246 ALA A N 1
ATOM 1899 C CA . ALA A 1 246 ? 30.666 10.496 -27.875 1.00 65.00 246 ALA A CA 1
ATOM 1900 C C . ALA A 1 246 ? 29.244 10.794 -27.378 1.00 65.00 246 ALA A C 1
ATOM 1902 O O . ALA A 1 246 ? 28.629 9.955 -26.720 1.00 65.00 246 ALA A O 1
ATOM 1903 N N . ILE A 1 247 ? 28.739 11.984 -27.707 1.00 62.28 247 ILE A N 1
ATOM 1904 C CA . ILE A 1 247 ? 27.378 12.447 -27.399 1.00 62.28 247 ILE A CA 1
ATOM 1905 C C . ILE A 1 247 ? 26.459 12.063 -28.584 1.00 62.28 247 ILE A C 1
ATOM 1907 O O . ILE A 1 247 ? 26.932 11.980 -29.718 1.00 62.28 247 ILE A O 1
ATOM 1911 N N . ASP A 1 248 ? 25.179 11.774 -28.319 1.00 67.25 248 ASP A N 1
ATOM 1912 C CA . ASP A 1 248 ? 24.119 11.483 -29.312 1.00 67.25 248 ASP A CA 1
ATOM 1913 C C . ASP A 1 248 ? 24.332 10.258 -30.224 1.00 67.25 248 ASP A C 1
ATOM 1915 O O . ASP A 1 248 ? 24.037 10.279 -31.421 1.00 67.25 248 ASP A O 1
ATOM 1919 N N . LYS A 1 249 ? 24.833 9.147 -29.672 1.00 70.69 249 LYS A N 1
ATOM 1920 C CA . LYS A 1 249 ? 24.974 7.880 -30.411 1.00 70.69 249 LYS A CA 1
ATOM 1921 C C . LYS A 1 249 ? 23.898 6.873 -30.026 1.00 70.69 249 LYS A C 1
ATOM 1923 O O . LYS A 1 249 ? 23.553 6.729 -28.856 1.00 70.69 249 LYS A O 1
ATOM 1928 N N . ASN A 1 250 ? 23.422 6.124 -31.020 1.00 75.44 250 ASN A N 1
ATOM 1929 C CA . ASN A 1 250 ? 22.489 5.025 -30.798 1.00 75.44 250 ASN A CA 1
ATOM 1930 C C . ASN A 1 250 ? 23.169 3.910 -29.988 1.00 75.44 250 ASN A C 1
ATOM 1932 O O . ASN A 1 250 ? 24.244 3.421 -30.349 1.00 75.44 250 ASN A O 1
ATOM 1936 N N . LEU A 1 251 ? 22.511 3.514 -28.901 1.00 78.12 251 LEU A N 1
ATOM 1937 C CA . LEU A 1 251 ? 22.929 2.455 -27.989 1.00 78.12 251 LEU A CA 1
ATOM 1938 C C . LEU A 1 251 ? 21.963 1.281 -28.127 1.00 78.12 251 LEU A C 1
ATOM 1940 O O . LEU A 1 251 ? 20.749 1.471 -28.083 1.00 78.12 251 LEU A O 1
ATOM 1944 N N . THR A 1 252 ? 22.493 0.068 -28.268 1.00 79.62 252 THR A N 1
ATOM 1945 C CA . THR A 1 252 ? 21.688 -1.159 -28.248 1.00 79.62 252 THR A CA 1
ATOM 1946 C C . THR A 1 252 ? 22.111 -2.019 -27.067 1.00 79.62 252 THR A C 1
ATOM 1948 O O . THR A 1 252 ? 23.280 -2.380 -26.936 1.00 79.62 252 THR A O 1
ATOM 1951 N N . VAL A 1 253 ? 21.152 -2.366 -26.208 1.00 79.44 253 VAL A N 1
ATOM 1952 C CA . VAL A 1 253 ? 21.371 -3.242 -25.051 1.00 79.44 253 VAL A CA 1
ATOM 1953 C C . VAL A 1 253 ? 20.626 -4.551 -25.281 1.00 79.44 253 VAL A C 1
ATOM 1955 O O . VAL A 1 253 ? 19.412 -4.551 -25.474 1.00 79.44 253 VAL A O 1
ATOM 1958 N N . LYS A 1 254 ? 21.348 -5.673 -25.254 1.00 81.94 254 LYS A N 1
ATOM 1959 C CA . LYS A 1 254 ? 20.785 -7.025 -25.367 1.00 81.94 254 LYS A CA 1
ATOM 1960 C C . LYS A 1 254 ? 21.029 -7.774 -24.063 1.00 81.94 254 LYS A C 1
ATOM 1962 O O . LYS A 1 254 ? 22.166 -7.839 -23.601 1.00 81.94 254 LYS A O 1
ATOM 1967 N N . SER A 1 255 ? 19.984 -8.358 -23.484 1.00 76.12 255 SER A N 1
ATOM 1968 C CA . SER A 1 255 ? 20.107 -9.272 -22.346 1.00 76.12 255 SER A CA 1
ATOM 1969 C C . SER A 1 255 ? 19.852 -10.709 -22.798 1.00 76.12 255 SER A C 1
ATOM 1971 O O . SER A 1 255 ? 18.867 -11.007 -23.470 1.00 76.12 255 SER A O 1
ATOM 1973 N N . LEU A 1 256 ? 20.770 -11.607 -22.449 1.00 73.88 256 LEU A N 1
ATOM 1974 C CA . LEU A 1 256 ? 20.702 -13.034 -22.743 1.00 73.88 256 LEU A CA 1
ATOM 1975 C C . LEU A 1 256 ? 20.726 -13.796 -21.422 1.00 73.88 256 LEU A C 1
ATOM 1977 O O . LEU A 1 256 ? 21.656 -13.645 -20.628 1.00 73.88 256 LEU A O 1
ATOM 1981 N N . ARG A 1 257 ? 19.710 -14.624 -21.180 1.00 61.62 257 ARG A N 1
ATOM 1982 C CA . ARG A 1 257 ? 19.712 -15.547 -20.042 1.00 61.62 257 ARG A CA 1
ATOM 1983 C C . ARG A 1 257 ? 20.605 -16.732 -20.398 1.00 61.62 257 ARG A C 1
ATOM 1985 O O . ARG A 1 257 ? 20.451 -17.293 -21.482 1.00 61.62 257 ARG A O 1
ATOM 1992 N N . LYS A 1 258 ? 21.551 -17.086 -19.528 1.00 56.00 258 LYS A N 1
ATOM 1993 C CA . LYS A 1 258 ? 22.250 -18.368 -19.663 1.00 56.00 258 LYS A CA 1
ATOM 1994 C C . LYS A 1 258 ? 21.276 -19.455 -19.199 1.00 56.00 258 LYS A C 1
ATOM 1996 O O . LYS A 1 258 ? 20.672 -19.303 -18.140 1.00 56.00 258 LYS A O 1
ATOM 2001 N N . TYR A 1 259 ? 21.040 -20.448 -20.052 1.00 45.97 259 TYR A N 1
ATOM 2002 C CA . TYR A 1 259 ? 20.272 -21.643 -19.699 1.00 45.97 259 TYR A CA 1
ATOM 2003 C C . TYR A 1 259 ? 21.116 -22.568 -18.828 1.00 45.97 259 TYR A C 1
ATOM 2005 O O . TYR A 1 259 ? 22.338 -22.648 -19.102 1.00 45.97 259 TYR A O 1
#